Protein AF-A0A166H862-F1 (afdb_monomer_lite)

Foldseek 3Di:
DLQQVLLVCCVVLVCLQCVLVCCVVPVLVVVVVVVVVVVVVVVVVCVPPVPDDPLVVVLVNVLVVVVSVLSNVLSVVVCCVVNVVSCVVPVDPRDNHPDDCVVPVDPDPDDDDPVRCVVVCVVVNVVSVVVSVVVSVVSVCVSPCPDPVNVVVVVVVVCVVCVVVVRRDCPPPPPPDPPPPVVPPPPPPPDDDPPPPPVPPPPPPPDDPDDDDDDDDDDDDDDDDDDDDDDDDDDDDDDDPDDDDDDDDDDDDDDDDDDDDDDDDDDD

Sequence (268 aa):
MAVSVASIIFIISGWYIVIPVLSVILYYPRVARTLYRQSKEIDYFLQGSQSVTRTNYIRILLLASISIFLVLAYNVTIFVLTVVPTFETNGQPLPFYQGWDALHGVWSPGSFSWEEARHDGGGKYMDLNRWASFLHSCVIFGLFGLTAGARASYWNAFCIAAGWFGWRPAWRAWGGTSRSALSSIRFSHDGPPQDISISLASAELGGLNSDNGIAPSSPDRADVESKDQPRNAMPEIDEFKSSARHLSDIDSGGTGHVSCAHRRLGYD

Secondary structure (DSSP, 8-state):
-TTTHHHHHHHHHHHHHHHHHHIIIIIHHHHHHHHHHHHHHHHHHHTT-TTS-THHHHHHHHHHHHHHHHHHHHHHHHHHHHHHHHHHHH-SPPPS---HHHHHS--------HHHHHHTSHHHHHHHHHHHHHHHHHHHIIIIITSHHHHHHHHHHHHHHHHHTT----TTSTTSS---GGGG----TTS------------------------------------------------------------------------PPPP-

Structure (mmCIF, N/CA/C/O backbone):
data_AF-A0A166H862-F1
#
_entry.id   AF-A0A166H862-F1
#
loop_
_atom_site.group_PDB
_atom_site.id
_atom_site.type_symbol
_atom_site.label_atom_id
_atom_site.label_alt_id
_atom_site.label_comp_id
_atom_site.label_asym_id
_atom_site.label_entity_id
_atom_site.label_seq_id
_atom_site.pdbx_PDB_ins_code
_atom_site.Cartn_x
_atom_site.Cartn_y
_atom_site.Cartn_z
_atom_site.occupancy
_atom_site.B_iso_or_equiv
_atom_site.auth_seq_id
_atom_site.auth_comp_id
_atom_site.auth_asym_id
_atom_site.auth_atom_id
_atom_site.pdbx_PDB_model_num
ATOM 1 N N . MET A 1 1 ? 12.794 5.012 -30.434 1.00 52.44 1 MET A N 1
ATOM 2 C CA . MET A 1 1 ? 11.775 5.647 -29.566 1.00 52.44 1 MET A CA 1
ATOM 3 C C . MET A 1 1 ? 11.653 5.006 -28.175 1.00 52.44 1 MET A C 1
ATOM 5 O O . MET A 1 1 ? 11.329 5.725 -27.245 1.00 52.44 1 MET A O 1
ATOM 9 N N . ALA A 1 2 ? 11.971 3.717 -27.969 1.00 51.47 2 ALA A N 1
ATOM 10 C CA . ALA A 1 2 ? 11.835 3.048 -26.656 1.00 51.47 2 ALA A CA 1
ATOM 11 C C . ALA A 1 2 ? 12.755 3.579 -25.528 1.00 51.47 2 ALA A C 1
ATOM 13 O O . ALA A 1 2 ? 12.520 3.349 -24.346 1.00 51.47 2 ALA A O 1
ATOM 14 N N . VAL A 1 3 ? 13.809 4.310 -25.882 1.00 52.50 3 VAL A N 1
ATOM 15 C CA . VAL A 1 3 ? 14.965 4.542 -25.009 1.00 52.50 3 VAL A CA 1
ATOM 16 C C . VAL A 1 3 ? 14.835 5.772 -24.100 1.00 52.50 3 VAL A C 1
ATOM 18 O O . VAL A 1 3 ? 15.491 5.826 -23.068 1.00 52.50 3 VAL A O 1
ATOM 21 N N . SER A 1 4 ? 13.918 6.703 -24.394 1.00 64.44 4 SER A N 1
ATOM 22 C CA . SER A 1 4 ? 13.589 7.807 -23.474 1.00 64.44 4 SER A CA 1
ATOM 23 C C . SER A 1 4 ? 12.513 7.451 -22.440 1.00 64.44 4 SER A C 1
ATOM 25 O O . SER A 1 4 ? 12.417 8.090 -21.394 1.00 64.44 4 SER A O 1
ATOM 27 N N . VAL A 1 5 ? 11.706 6.427 -22.723 1.00 64.69 5 VAL A N 1
ATOM 28 C CA . VAL A 1 5 ? 10.565 6.035 -21.887 1.00 64.69 5 VAL A CA 1
ATOM 29 C C . VAL A 1 5 ? 11.048 5.361 -20.603 1.00 64.69 5 VAL A C 1
ATOM 31 O O . VAL A 1 5 ? 10.560 5.665 -19.521 1.00 64.69 5 VAL A O 1
ATOM 34 N N . ALA A 1 6 ? 12.071 4.512 -20.691 1.00 67.19 6 ALA A N 1
ATOM 35 C CA . ALA A 1 6 ? 12.589 3.775 -19.544 1.00 67.19 6 ALA A CA 1
ATOM 36 C C . ALA A 1 6 ? 13.238 4.665 -18.469 1.00 67.19 6 ALA A C 1
ATOM 38 O O . ALA A 1 6 ? 13.066 4.400 -17.284 1.00 67.19 6 ALA A O 1
ATOM 39 N N . SER A 1 7 ? 13.939 5.737 -18.858 1.00 73.25 7 SER A N 1
ATOM 40 C CA . SER A 1 7 ? 14.512 6.710 -17.910 1.00 73.25 7 SER A CA 1
ATOM 41 C C . SER A 1 7 ? 13.410 7.434 -17.128 1.00 73.25 7 SER A C 1
ATOM 43 O O . SER A 1 7 ? 13.453 7.524 -15.901 1.00 73.25 7 SER A O 1
ATOM 45 N N . ILE A 1 8 ? 12.347 7.849 -17.824 1.00 75.50 8 ILE A N 1
ATOM 46 C CA . ILE A 1 8 ? 11.164 8.457 -17.205 1.00 75.50 8 ILE A CA 1
ATOM 47 C C . ILE A 1 8 ? 10.455 7.455 -16.289 1.00 75.50 8 ILE A C 1
ATOM 49 O O . ILE A 1 8 ? 10.133 7.797 -15.152 1.00 75.50 8 ILE A O 1
ATOM 53 N N . ILE A 1 9 ? 10.267 6.209 -16.736 1.00 75.69 9 ILE A N 1
ATOM 54 C CA . ILE A 1 9 ? 9.706 5.131 -15.911 1.00 75.69 9 ILE A CA 1
ATOM 55 C C . ILE A 1 9 ? 10.565 4.919 -14.667 1.00 75.69 9 ILE A C 1
ATOM 57 O O . ILE A 1 9 ? 10.007 4.766 -13.587 1.00 75.69 9 ILE A O 1
ATOM 61 N N . PHE A 1 10 ? 11.891 4.939 -14.777 1.00 79.88 10 PHE A N 1
ATOM 62 C CA . PHE A 1 10 ? 12.785 4.738 -13.642 1.00 79.88 10 PHE A CA 1
ATOM 63 C C . PHE A 1 10 ? 12.686 5.880 -12.628 1.00 79.88 10 PHE A C 1
ATOM 65 O O . PHE A 1 10 ? 12.607 5.620 -11.431 1.00 79.88 10 PHE A O 1
ATOM 72 N N . ILE A 1 11 ? 12.625 7.133 -13.089 1.00 84.38 11 ILE A N 1
ATOM 73 C CA . ILE A 1 11 ? 12.447 8.291 -12.206 1.00 84.38 11 ILE A CA 1
ATOM 74 C C . ILE A 1 11 ? 11.074 8.219 -11.530 1.00 84.38 11 ILE A C 1
ATOM 76 O O . ILE A 1 11 ? 11.000 8.223 -10.303 1.00 84.38 11 ILE A O 1
ATOM 80 N N . ILE A 1 12 ? 9.993 8.091 -12.304 1.00 83.62 12 ILE A N 1
ATOM 81 C CA . ILE A 1 12 ? 8.617 8.076 -11.784 1.00 83.62 12 ILE A CA 1
ATOM 82 C C . ILE A 1 12 ? 8.397 6.875 -10.854 1.00 83.62 12 ILE A C 1
ATOM 84 O O . ILE A 1 12 ? 7.963 7.046 -9.717 1.00 83.62 12 ILE A O 1
ATOM 88 N N . SER A 1 13 ? 8.744 5.667 -11.298 1.00 83.56 13 SER A N 1
ATOM 89 C CA . SER A 1 13 ? 8.582 4.432 -10.514 1.00 83.56 13 SER A CA 1
ATOM 90 C C . SER A 1 13 ? 9.524 4.390 -9.315 1.00 83.56 13 SER A C 1
ATOM 92 O O . SER A 1 13 ? 9.155 3.881 -8.258 1.00 83.56 13 SER A O 1
ATOM 94 N N . GLY A 1 14 ? 10.718 4.972 -9.446 1.00 85.00 14 GLY A N 1
ATOM 95 C CA . GLY A 1 14 ? 11.680 5.110 -8.361 1.00 85.00 14 GLY A CA 1
ATOM 96 C C . GLY A 1 14 ? 11.099 5.901 -7.195 1.00 85.00 14 GLY A C 1
ATOM 97 O O . GLY A 1 14 ? 11.197 5.451 -6.055 1.00 85.00 14 GLY A O 1
ATOM 98 N N . TRP A 1 15 ? 10.401 7.011 -7.456 1.00 88.75 15 TRP A N 1
ATOM 99 C CA . TRP A 1 15 ? 9.731 7.783 -6.401 1.00 88.75 15 TRP A CA 1
ATOM 100 C C . TRP A 1 15 ? 8.696 6.958 -5.625 1.00 88.75 15 TRP A C 1
ATOM 102 O O . TRP A 1 15 ? 8.643 7.051 -4.395 1.00 88.75 15 TRP A O 1
ATOM 112 N N . TYR A 1 16 ? 7.938 6.091 -6.303 1.00 86.81 16 TYR A N 1
ATOM 113 C CA . TYR A 1 16 ? 6.961 5.200 -5.663 1.00 86.81 16 TYR A CA 1
ATOM 114 C C . TYR A 1 16 ? 7.584 4.102 -4.790 1.00 86.81 16 TYR A C 1
ATOM 116 O O . TYR A 1 16 ? 6.874 3.508 -3.980 1.00 86.81 16 TYR A O 1
ATOM 124 N N . ILE A 1 17 ? 8.887 3.835 -4.911 1.00 88.62 17 ILE A N 1
ATOM 125 C CA . ILE A 1 17 ? 9.621 2.900 -4.043 1.00 88.62 17 ILE A CA 1
ATOM 126 C C . ILE A 1 17 ? 10.376 3.668 -2.959 1.00 88.62 17 ILE A C 1
ATOM 128 O O . ILE A 1 17 ? 10.278 3.335 -1.778 1.00 88.62 17 ILE A O 1
ATOM 132 N N . VAL A 1 18 ? 11.096 4.724 -3.345 1.00 89.69 18 VAL A N 1
ATOM 133 C CA . VAL A 1 18 ? 11.933 5.520 -2.443 1.00 89.69 18 VAL A CA 1
ATOM 134 C C . VAL A 1 18 ? 11.092 6.143 -1.336 1.00 89.69 18 VAL A C 1
ATOM 136 O O . VAL A 1 18 ? 11.485 6.050 -0.177 1.00 89.69 18 VAL A O 1
ATOM 139 N N . ILE A 1 19 ? 9.923 6.718 -1.643 1.00 88.81 19 ILE A N 1
ATOM 140 C CA . ILE A 1 19 ? 9.078 7.359 -0.625 1.00 88.81 19 ILE A CA 1
ATOM 141 C C . ILE A 1 19 ? 8.583 6.338 0.424 1.00 88.81 19 ILE A C 1
ATOM 143 O O . ILE A 1 19 ? 8.798 6.579 1.617 1.00 88.81 19 ILE A O 1
ATOM 147 N N . PRO A 1 20 ? 7.983 5.183 0.055 1.00 85.19 20 PRO A N 1
ATOM 148 C CA . PRO A 1 20 ? 7.611 4.160 1.032 1.00 85.19 20 PRO A CA 1
ATOM 149 C C . PRO A 1 20 ? 8.796 3.577 1.797 1.00 85.19 20 PRO A C 1
ATOM 151 O O . PRO A 1 20 ? 8.695 3.418 3.010 1.00 85.19 20 PRO A O 1
ATOM 154 N N . VAL A 1 21 ? 9.928 3.302 1.140 1.00 88.88 21 VAL A N 1
ATOM 155 C CA . VAL A 1 21 ? 11.134 2.793 1.817 1.00 88.88 21 VAL A CA 1
ATOM 156 C C . VAL A 1 21 ? 11.645 3.806 2.838 1.00 88.88 21 VAL A C 1
ATOM 158 O O . VAL A 1 21 ? 11.915 3.446 3.982 1.00 88.88 21 VAL A O 1
ATOM 161 N N . LEU A 1 22 ? 11.714 5.084 2.467 1.00 91.56 22 LEU A N 1
ATOM 162 C CA . LEU A 1 22 ? 12.126 6.155 3.367 1.00 91.56 22 LEU A CA 1
ATOM 163 C C . LEU A 1 22 ? 11.159 6.285 4.553 1.00 91.56 22 LEU A C 1
ATOM 165 O O . LEU A 1 22 ? 11.600 6.454 5.689 1.00 91.56 22 LEU A O 1
ATOM 169 N N . SER A 1 23 ? 9.853 6.140 4.313 1.00 89.31 23 SER A N 1
ATOM 170 C CA . SER A 1 23 ? 8.838 6.094 5.370 1.00 89.31 23 SER A CA 1
ATOM 171 C C . SER A 1 23 ? 9.055 4.901 6.314 1.00 89.31 23 SER A C 1
ATOM 173 O O . SER A 1 23 ? 9.091 5.069 7.535 1.00 89.31 23 SER A O 1
ATOM 175 N N . VAL A 1 24 ? 9.303 3.702 5.782 1.00 87.38 24 VAL A N 1
ATOM 176 C CA . VAL A 1 24 ? 9.589 2.506 6.593 1.00 87.38 24 VAL A CA 1
ATOM 177 C C . VAL A 1 24 ? 10.870 2.672 7.410 1.00 87.38 24 VAL A C 1
ATOM 179 O O . VAL A 1 24 ? 10.891 2.304 8.580 1.00 87.38 24 VAL A O 1
ATOM 182 N N . ILE A 1 25 ? 11.931 3.237 6.835 1.00 92.19 25 ILE A N 1
ATOM 183 C CA . ILE A 1 25 ? 13.231 3.348 7.507 1.00 92.19 25 ILE A CA 1
ATOM 184 C C . ILE A 1 25 ? 13.245 4.494 8.527 1.00 92.19 25 ILE A C 1
ATOM 186 O O . ILE A 1 25 ? 13.755 4.321 9.631 1.00 92.19 25 ILE A O 1
ATOM 190 N N . LEU A 1 26 ? 12.703 5.668 8.190 1.00 92.94 26 LEU A N 1
ATOM 191 C CA . LEU A 1 26 ? 12.808 6.862 9.041 1.00 92.94 26 LEU A CA 1
ATOM 192 C C . LEU A 1 26 ? 11.593 7.066 9.944 1.00 92.94 26 LEU A C 1
ATOM 194 O O . LEU A 1 26 ? 11.738 7.445 11.111 1.00 92.94 26 LEU A O 1
ATOM 198 N N . TYR A 1 27 ? 10.392 6.870 9.404 1.00 87.38 27 TYR A N 1
ATOM 199 C CA . TYR A 1 27 ? 9.154 7.228 10.089 1.00 87.38 27 TYR A CA 1
ATOM 200 C C . TYR A 1 27 ? 8.658 6.091 10.982 1.00 87.38 27 TYR A C 1
ATOM 202 O O . TYR A 1 27 ? 8.323 6.325 12.146 1.00 87.38 27 TYR A O 1
ATOM 210 N N . TYR A 1 28 ? 8.696 4.850 10.495 1.00 85.94 28 TYR A N 1
ATOM 211 C CA . TYR A 1 28 ? 8.181 3.703 11.244 1.00 85.94 28 TYR A CA 1
ATOM 212 C C . TYR A 1 28 ? 8.873 3.477 12.600 1.00 85.94 28 TYR A C 1
ATOM 214 O O . TYR A 1 28 ? 8.162 3.326 13.595 1.00 85.94 28 TYR A O 1
ATOM 222 N N . PRO A 1 29 ? 10.217 3.534 12.730 1.00 87.62 29 PRO A N 1
ATOM 223 C CA . PRO A 1 29 ? 10.869 3.334 14.023 1.00 87.62 29 PRO A CA 1
ATOM 224 C C . PRO A 1 29 ? 10.541 4.455 15.006 1.00 87.62 29 PRO A C 1
ATOM 226 O O . PRO A 1 29 ? 10.421 4.209 16.205 1.00 87.62 29 PRO A O 1
ATOM 229 N N . ARG A 1 30 ? 10.360 5.688 14.510 1.00 89.31 30 ARG A N 1
ATOM 230 C CA . ARG A 1 30 ? 9.947 6.830 15.337 1.00 89.31 30 ARG A CA 1
ATOM 231 C C . ARG A 1 30 ? 8.540 6.626 15.879 1.00 89.31 30 ARG A C 1
ATOM 233 O O . ARG A 1 30 ? 8.349 6.734 17.086 1.00 89.31 30 ARG A O 1
ATOM 240 N N . VAL A 1 31 ? 7.586 6.271 15.020 1.00 84.94 31 VAL A N 1
ATOM 241 C CA . VAL A 1 31 ? 6.201 6.001 15.430 1.00 84.94 31 VAL A CA 1
ATOM 242 C C . VAL A 1 31 ? 6.130 4.807 16.377 1.00 84.94 31 VAL A C 1
ATOM 244 O O . VAL A 1 31 ? 5.522 4.913 17.440 1.00 84.94 31 VAL A O 1
ATOM 247 N N . ALA A 1 32 ? 6.812 3.706 16.055 1.00 83.94 32 ALA A N 1
ATOM 248 C CA . ALA A 1 32 ? 6.876 2.527 16.911 1.00 83.94 32 ALA A CA 1
ATOM 249 C C . ALA A 1 32 ? 7.485 2.854 18.282 1.00 83.94 32 ALA A C 1
ATOM 251 O O . ALA A 1 32 ? 6.968 2.409 19.303 1.00 83.94 32 ALA A O 1
ATOM 252 N N . ARG A 1 33 ? 8.537 3.681 18.334 1.00 88.69 33 ARG A N 1
ATOM 253 C CA . ARG A 1 33 ? 9.153 4.121 19.593 1.00 88.69 33 ARG A CA 1
ATOM 254 C C . ARG A 1 33 ? 8.223 5.011 20.414 1.00 88.69 33 ARG A C 1
ATOM 256 O O . ARG A 1 33 ? 8.134 4.816 21.627 1.00 88.69 33 ARG A O 1
ATOM 263 N N . THR A 1 34 ? 7.549 5.973 19.786 1.00 85.50 34 THR A N 1
ATOM 264 C CA . THR A 1 34 ? 6.579 6.845 20.467 1.00 85.50 34 THR A CA 1
ATOM 265 C C . THR A 1 34 ? 5.425 6.026 21.022 1.00 85.50 34 THR A C 1
ATOM 267 O O . THR A 1 34 ? 5.103 6.153 22.199 1.00 85.50 34 THR A O 1
ATOM 270 N N . LEU A 1 35 ? 4.873 5.111 20.224 1.00 81.44 35 LEU A N 1
ATOM 271 C CA . LEU A 1 35 ? 3.795 4.231 20.662 1.00 81.44 35 LEU A CA 1
ATOM 272 C C . LEU A 1 35 ? 4.253 3.235 21.720 1.00 81.44 35 LEU A C 1
ATOM 274 O O . LEU A 1 35 ? 3.491 2.945 22.630 1.00 81.44 35 LEU A O 1
ATOM 278 N N . TYR A 1 36 ? 5.492 2.750 21.664 1.00 83.25 36 TYR A N 1
ATOM 279 C CA . TYR A 1 36 ? 6.041 1.901 22.717 1.00 83.25 36 TYR A CA 1
ATOM 280 C C . TYR A 1 36 ? 6.149 2.657 24.046 1.00 83.25 36 TYR A C 1
ATOM 282 O O . TYR A 1 36 ? 5.728 2.139 25.081 1.00 83.25 36 TYR A O 1
ATOM 290 N N . ARG A 1 37 ? 6.636 3.906 24.028 1.00 87.38 37 ARG A N 1
ATOM 291 C CA . ARG A 1 37 ? 6.672 4.765 25.224 1.00 87.38 37 ARG A CA 1
ATOM 292 C C . ARG A 1 37 ? 5.270 5.053 25.757 1.00 87.38 37 ARG A C 1
ATOM 294 O O . ARG A 1 37 ? 5.007 4.774 26.922 1.00 87.38 37 ARG A O 1
ATOM 301 N N . GLN A 1 38 ? 4.364 5.486 24.884 1.00 84.00 38 GLN A N 1
ATOM 302 C CA . GLN A 1 38 ? 2.970 5.736 25.246 1.00 84.00 38 GLN A CA 1
ATOM 303 C C . GLN A 1 38 ? 2.274 4.467 25.737 1.00 84.00 38 GLN A C 1
ATOM 305 O O . GLN A 1 38 ? 1.473 4.539 26.654 1.00 84.00 38 GLN A O 1
ATOM 310 N N . SER A 1 39 ? 2.599 3.287 25.202 1.00 77.69 39 SER A N 1
ATOM 311 C CA . SER A 1 39 ? 1.987 2.034 25.652 1.00 77.69 39 SER A CA 1
ATOM 312 C C . SER A 1 39 ? 2.317 1.709 27.106 1.00 77.69 39 SER A C 1
ATOM 314 O O . SER A 1 39 ? 1.464 1.165 27.795 1.00 77.69 39 SER A O 1
ATOM 316 N N . LYS A 1 40 ? 3.506 2.090 27.597 1.00 80.94 40 LYS A N 1
ATOM 317 C CA . LYS A 1 40 ? 3.855 1.937 29.015 1.00 80.94 40 LYS A CA 1
ATOM 318 C C . LYS A 1 40 ? 3.060 2.887 29.905 1.00 80.94 40 LYS A C 1
ATOM 320 O O . LYS A 1 40 ? 2.593 2.474 30.958 1.00 80.94 40 LYS A O 1
ATOM 325 N N . GLU A 1 41 ? 2.897 4.136 29.484 1.00 82.06 41 GLU A N 1
ATOM 326 C CA . GLU A 1 41 ? 2.108 5.138 30.216 1.00 82.06 41 GLU A CA 1
ATOM 327 C C . GLU A 1 41 ? 0.614 4.778 30.216 1.00 82.06 41 GLU A C 1
ATOM 329 O O . GLU A 1 41 ? -0.067 4.870 31.236 1.00 82.06 41 GLU A O 1
ATOM 334 N N . ILE A 1 42 ? 0.119 4.279 29.082 1.00 72.31 42 ILE A N 1
ATOM 335 C CA . ILE A 1 42 ? -1.250 3.794 28.916 1.00 72.31 42 ILE A CA 1
ATOM 336 C C . ILE A 1 42 ? -1.482 2.525 29.742 1.00 72.31 42 ILE A C 1
ATOM 338 O O . ILE A 1 42 ? -2.549 2.404 30.327 1.00 72.31 42 ILE A O 1
ATOM 342 N N . ASP A 1 43 ? -0.523 1.599 29.843 1.00 78.00 43 ASP A N 1
ATOM 343 C CA . ASP A 1 43 ? -0.671 0.409 30.698 1.00 78.00 43 ASP A CA 1
ATOM 344 C C . ASP A 1 43 ? -0.827 0.803 32.186 1.00 78.00 43 ASP A C 1
ATOM 346 O O . ASP A 1 43 ? -1.624 0.185 32.895 1.00 78.00 43 ASP A O 1
ATOM 350 N N . TYR A 1 44 ? -0.170 1.881 32.639 1.00 79.81 44 TYR A N 1
ATOM 351 C CA . TYR A 1 44 ? -0.402 2.467 33.970 1.00 79.81 44 TYR A CA 1
ATOM 352 C C . TYR A 1 44 ? -1.804 3.083 34.112 1.00 79.81 44 TYR A C 1
ATOM 354 O O . TYR A 1 44 ? -2.461 2.900 35.134 1.00 79.81 44 TYR A O 1
ATOM 362 N N . PHE A 1 45 ? -2.293 3.788 33.089 1.00 73.19 45 PHE A N 1
ATOM 363 C CA . PHE A 1 45 ? -3.617 4.423 33.114 1.00 73.19 45 PHE A CA 1
ATOM 364 C C . PHE A 1 45 ? -4.778 3.414 32.989 1.00 73.19 45 PHE A C 1
ATOM 366 O O . PHE A 1 45 ? -5.813 3.535 33.652 1.00 73.19 45 PHE A O 1
ATOM 373 N N . LEU A 1 46 ? -4.609 2.380 32.163 1.00 66.44 46 LEU A N 1
ATOM 374 C CA . LEU A 1 46 ? -5.610 1.339 31.915 1.00 66.44 46 LEU A CA 1
ATOM 375 C C . LEU A 1 46 ? -5.766 0.365 33.085 1.00 66.44 46 LEU A C 1
ATOM 377 O O . LEU A 1 46 ? -6.813 -0.276 33.178 1.00 66.44 46 LEU A O 1
ATOM 381 N N . GLN A 1 47 ? -4.802 0.290 34.011 1.00 73.75 47 GLN A N 1
ATOM 382 C CA . GLN A 1 47 ? -5.018 -0.396 35.292 1.00 73.75 47 GLN A CA 1
ATOM 383 C C . GLN A 1 47 ? -6.208 0.192 36.071 1.00 73.75 47 GLN A C 1
ATOM 385 O O . GLN A 1 47 ? -6.836 -0.535 36.838 1.00 73.75 47 GLN A O 1
ATOM 390 N N . GLY A 1 48 ? -6.566 1.462 35.839 1.00 69.81 48 GLY A N 1
ATOM 391 C CA . GLY A 1 48 ? -7.711 2.118 36.477 1.00 69.81 48 GLY A CA 1
ATOM 392 C C . GLY A 1 48 ? -9.009 2.143 35.660 1.00 69.81 48 GLY A C 1
ATOM 393 O O . GLY A 1 48 ? -10.070 2.384 36.229 1.00 69.81 48 GLY A O 1
ATOM 394 N N . SER A 1 49 ? -8.977 1.911 34.341 1.00 62.59 49 SER A N 1
ATOM 395 C CA . SER A 1 49 ? -10.152 2.112 33.475 1.00 62.59 49 SER A CA 1
ATOM 396 C C . SER A 1 49 ? -10.229 1.096 32.326 1.00 62.59 49 SER A C 1
ATOM 398 O O . SER A 1 49 ? -9.517 1.164 31.331 1.00 62.59 49 SER A O 1
ATOM 400 N N . GLN A 1 50 ? -11.150 0.135 32.436 1.00 62.34 50 GLN A N 1
ATOM 401 C CA . GLN A 1 50 ? -11.315 -0.956 31.463 1.00 62.34 50 GLN A CA 1
ATOM 402 C C . GLN A 1 50 ? -11.998 -0.554 30.135 1.00 62.34 50 GLN A C 1
ATOM 404 O O . GLN A 1 50 ? -12.232 -1.425 29.297 1.00 62.34 50 GLN A O 1
ATOM 409 N N . SER A 1 51 ? -12.364 0.717 29.909 1.00 57.09 51 SER A N 1
ATOM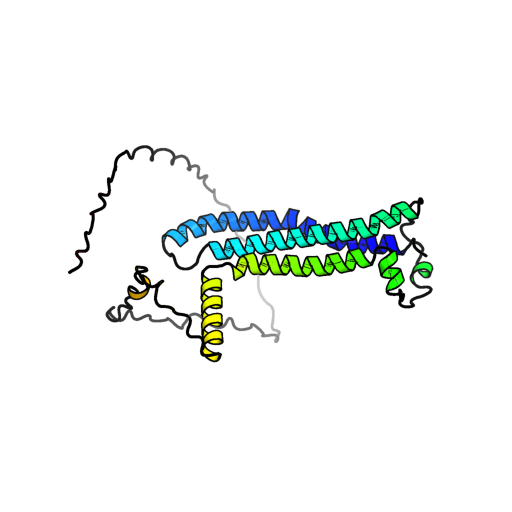 410 C CA . SER A 1 51 ? -13.335 1.049 28.846 1.00 57.09 51 SER A CA 1
ATOM 411 C C . SER A 1 51 ? -12.746 1.443 27.484 1.00 57.09 51 SER A C 1
ATOM 413 O O . SER A 1 51 ? -13.441 1.290 26.480 1.00 57.09 51 SER A O 1
ATOM 415 N N . VAL A 1 52 ? -11.476 1.864 27.385 1.00 58.88 52 VAL A N 1
ATOM 416 C CA . VAL A 1 52 ? -10.871 2.241 26.090 1.00 58.88 52 VAL A CA 1
ATOM 417 C C . VAL A 1 52 ? -9.708 1.313 25.752 1.00 58.88 52 VAL A C 1
ATOM 419 O O . VAL A 1 52 ? -8.566 1.478 26.165 1.00 58.88 52 VAL A O 1
ATOM 422 N N . THR A 1 53 ? -10.034 0.269 24.997 1.00 67.31 53 THR A N 1
ATOM 423 C CA . THR A 1 53 ? -9.167 -0.883 24.753 1.00 67.31 53 THR A CA 1
ATOM 424 C C . THR A 1 53 ? -7.949 -0.539 23.892 1.00 67.31 53 THR A C 1
ATOM 426 O O . THR A 1 53 ? -8.086 -0.292 22.689 1.00 67.31 53 THR A O 1
ATOM 429 N N . ARG A 1 54 ? -6.753 -0.653 24.486 1.00 73.75 54 ARG A N 1
ATOM 430 C CA . ARG A 1 54 ? -5.411 -0.790 23.867 1.00 73.75 54 ARG A CA 1
ATOM 431 C C . ARG A 1 54 ? -5.406 -1.479 22.491 1.00 73.75 54 ARG A C 1
ATOM 433 O O . ARG A 1 54 ? -4.660 -1.111 21.587 1.00 73.75 54 ARG A O 1
ATOM 440 N N . THR A 1 55 ? -6.295 -2.449 22.314 1.00 76.38 55 THR A N 1
ATOM 441 C CA . THR A 1 55 ? -6.558 -3.191 21.082 1.00 76.38 55 THR A CA 1
ATOM 442 C C . THR A 1 55 ? -6.832 -2.308 19.859 1.00 76.38 55 THR A C 1
ATOM 444 O O . THR A 1 55 ? -6.381 -2.647 18.769 1.00 76.38 55 THR A O 1
ATOM 447 N N . ASN A 1 56 ? -7.535 -1.179 19.996 1.00 78.69 56 ASN A N 1
ATOM 448 C CA . ASN A 1 56 ? -7.839 -0.308 18.852 1.00 78.69 56 ASN A CA 1
ATOM 449 C C . ASN A 1 56 ? -6.587 0.403 18.319 1.00 78.69 56 ASN A C 1
ATOM 451 O O . ASN A 1 56 ? -6.398 0.465 17.107 1.00 78.69 56 ASN A O 1
ATOM 455 N N . TYR A 1 57 ? -5.689 0.847 19.200 1.00 78.56 57 TYR A N 1
ATOM 456 C CA . TYR A 1 57 ? -4.419 1.461 18.797 1.00 78.56 57 TYR A CA 1
ATOM 457 C C . TYR A 1 57 ? -3.503 0.465 18.085 1.00 78.56 57 TYR A C 1
ATOM 459 O O . TYR A 1 57 ? -2.963 0.769 17.022 1.00 78.56 57 TYR A O 1
ATOM 467 N N . ILE A 1 58 ? -3.382 -0.752 18.628 1.00 81.00 58 ILE A N 1
ATOM 468 C CA . ILE A 1 58 ? -2.588 -1.818 18.003 1.00 81.00 58 ILE A CA 1
ATOM 469 C C . ILE A 1 58 ? -3.142 -2.156 16.614 1.00 81.00 58 ILE A C 1
ATOM 471 O O . ILE A 1 58 ? -2.364 -2.336 15.682 1.00 81.00 58 ILE A O 1
ATOM 475 N N . ARG A 1 59 ? -4.471 -2.185 16.442 1.00 84.12 59 ARG A N 1
ATOM 476 C CA . ARG A 1 59 ? -5.097 -2.410 15.129 1.00 84.12 59 ARG A CA 1
ATOM 477 C C . ARG A 1 59 ? -4.744 -1.321 14.123 1.00 84.12 59 ARG A C 1
ATOM 479 O O . ARG A 1 59 ? -4.405 -1.651 12.997 1.00 84.12 59 ARG A O 1
ATOM 486 N N . ILE A 1 60 ? -4.785 -0.047 14.509 1.00 85.25 60 ILE A N 1
ATOM 487 C CA . ILE A 1 60 ? -4.438 1.056 13.598 1.00 85.25 60 ILE A CA 1
ATOM 488 C C . ILE A 1 60 ? -2.961 0.977 13.191 1.00 85.25 60 ILE A C 1
ATOM 490 O O . ILE A 1 60 ? -2.646 1.118 12.010 1.00 85.25 60 ILE A O 1
ATOM 494 N N . LEU A 1 61 ? -2.058 0.688 14.134 1.00 85.44 61 LEU A N 1
ATOM 495 C CA . LEU A 1 61 ? -0.639 0.513 13.817 1.00 85.44 61 LEU A CA 1
ATOM 496 C C . LEU A 1 61 ? -0.405 -0.687 12.893 1.00 85.44 61 LEU A C 1
ATOM 498 O O . LEU A 1 61 ? 0.355 -0.582 11.933 1.00 85.44 61 LEU A O 1
ATOM 502 N N . LEU A 1 62 ? -1.074 -1.808 13.162 1.00 85.94 62 LEU A N 1
ATOM 503 C CA . LEU A 1 62 ? -0.963 -3.017 12.351 1.00 85.94 62 LEU A CA 1
ATOM 504 C C . LEU A 1 62 ? -1.565 -2.810 10.951 1.00 85.94 62 LEU A C 1
ATOM 506 O O . LEU A 1 62 ? -1.021 -3.309 9.972 1.00 85.94 62 LEU A O 1
ATOM 510 N N . LEU A 1 63 ? -2.629 -2.011 10.823 1.00 88.81 63 LEU A N 1
ATOM 511 C CA . LEU A 1 63 ? -3.151 -1.599 9.521 1.00 88.81 63 LEU A CA 1
ATOM 512 C C . LEU A 1 63 ? -2.119 -0.771 8.756 1.00 88.81 63 LEU A C 1
ATOM 514 O O . LEU A 1 63 ? -1.855 -1.051 7.590 1.00 88.81 63 LEU A O 1
ATOM 518 N N . ALA A 1 64 ? -1.554 0.252 9.401 1.00 87.12 64 ALA A N 1
ATOM 519 C CA . ALA A 1 64 ? -0.587 1.140 8.771 1.00 87.12 64 ALA A CA 1
ATOM 520 C C . ALA A 1 64 ? 0.658 0.365 8.315 1.00 87.12 64 ALA A C 1
ATOM 522 O O . ALA A 1 64 ? 1.122 0.563 7.194 1.00 87.12 64 ALA A O 1
ATOM 523 N N . SER A 1 65 ? 1.160 -0.561 9.138 1.00 86.94 65 SER A N 1
ATOM 524 C CA . SER A 1 65 ? 2.328 -1.377 8.799 1.00 86.94 65 SER A CA 1
ATOM 525 C C . SER A 1 65 ? 2.060 -2.329 7.633 1.00 86.94 65 SER A C 1
ATOM 527 O O . SER A 1 65 ? 2.844 -2.352 6.683 1.00 86.94 65 SER A O 1
ATOM 529 N N . ILE A 1 66 ? 0.937 -3.058 7.651 1.00 88.19 66 ILE A N 1
ATOM 530 C CA . ILE A 1 66 ? 0.566 -3.965 6.556 1.00 88.19 66 ILE A CA 1
ATOM 531 C C . ILE A 1 66 ? 0.287 -3.180 5.276 1.00 88.19 66 ILE A C 1
ATOM 533 O O . ILE A 1 66 ? 0.734 -3.591 4.211 1.00 88.19 66 ILE A O 1
ATOM 537 N N . SER A 1 67 ? -0.408 -2.046 5.362 1.00 89.19 67 SER A N 1
ATOM 538 C CA . SER A 1 67 ? -0.701 -1.195 4.205 1.00 89.19 67 SER A CA 1
ATOM 539 C C . SER A 1 67 ? 0.585 -0.710 3.535 1.00 89.19 67 SER A C 1
ATOM 541 O O . SER A 1 67 ? 0.764 -0.913 2.335 1.00 89.19 67 SER A O 1
ATOM 543 N N . ILE A 1 68 ? 1.532 -0.169 4.311 1.00 86.75 68 ILE A N 1
ATOM 544 C CA . ILE A 1 68 ? 2.832 0.272 3.788 1.00 86.75 68 ILE A CA 1
ATOM 545 C C . ILE A 1 68 ? 3.604 -0.904 3.175 1.00 86.75 68 ILE A C 1
ATOM 547 O O . ILE A 1 68 ? 4.166 -0.762 2.089 1.00 86.75 68 ILE A O 1
ATOM 551 N N . PHE A 1 69 ? 3.608 -2.068 3.831 1.00 87.56 69 PHE A N 1
ATOM 552 C CA . PHE A 1 69 ? 4.279 -3.263 3.321 1.00 87.56 69 PHE A CA 1
ATOM 553 C C . PHE A 1 69 ? 3.674 -3.756 1.999 1.00 87.56 69 PHE A C 1
ATOM 555 O O . PHE A 1 69 ? 4.411 -4.022 1.052 1.00 87.56 69 PHE A O 1
ATOM 562 N N . LEU A 1 70 ? 2.343 -3.836 1.904 1.00 88.56 70 LEU A N 1
ATOM 563 C CA . LEU A 1 70 ? 1.647 -4.255 0.686 1.00 88.56 70 LEU A CA 1
ATOM 564 C C . LEU A 1 70 ? 1.858 -3.265 -0.458 1.00 88.56 70 LEU A C 1
ATOM 566 O O . LEU A 1 70 ? 2.111 -3.692 -1.581 1.00 88.56 70 LEU A O 1
ATOM 570 N N . VAL A 1 71 ? 1.801 -1.959 -0.179 1.00 87.81 71 VAL A N 1
ATOM 571 C CA . VAL A 1 71 ? 2.076 -0.914 -1.177 1.00 87.81 71 VAL A CA 1
ATOM 572 C C . VAL A 1 71 ? 3.517 -1.012 -1.674 1.00 87.81 71 VAL A C 1
ATOM 574 O O . VAL A 1 71 ? 3.751 -0.965 -2.879 1.00 87.81 71 VAL A O 1
ATOM 577 N N . LEU A 1 72 ? 4.482 -1.208 -0.774 1.00 89.25 72 LEU A N 1
ATOM 578 C CA . LEU A 1 72 ? 5.882 -1.385 -1.148 1.00 89.25 72 LEU A CA 1
ATOM 579 C C . LEU A 1 72 ? 6.081 -2.638 -2.012 1.00 89.25 72 LEU A C 1
ATOM 581 O O . LEU A 1 72 ? 6.671 -2.546 -3.085 1.00 89.25 72 LEU A O 1
ATOM 585 N N . ALA A 1 73 ? 5.566 -3.790 -1.574 1.00 89.25 73 ALA A N 1
ATOM 586 C CA . ALA A 1 73 ? 5.672 -5.045 -2.315 1.00 89.25 73 ALA A CA 1
ATOM 587 C C . ALA A 1 73 ? 5.015 -4.946 -3.702 1.00 89.25 73 ALA A C 1
ATOM 589 O O . ALA A 1 73 ? 5.585 -5.405 -4.695 1.00 89.25 73 ALA A O 1
ATOM 590 N N . TYR A 1 74 ? 3.853 -4.294 -3.784 1.00 88.75 74 TYR A N 1
ATOM 591 C CA . TYR A 1 74 ? 3.166 -4.018 -5.041 1.00 88.75 74 TYR A CA 1
ATOM 592 C C . TYR A 1 74 ? 4.020 -3.148 -5.971 1.00 88.75 74 TYR A C 1
ATOM 594 O O . TYR A 1 74 ? 4.304 -3.564 -7.094 1.00 88.75 74 TYR A O 1
ATOM 602 N N . ASN A 1 75 ? 4.506 -1.996 -5.499 1.00 89.06 75 ASN A N 1
ATOM 603 C CA . ASN A 1 75 ? 5.314 -1.081 -6.312 1.00 89.06 75 ASN A CA 1
ATOM 604 C C . ASN A 1 75 ? 6.626 -1.725 -6.782 1.00 89.06 75 ASN A C 1
ATOM 606 O O . ASN A 1 75 ? 7.014 -1.546 -7.934 1.00 89.06 75 ASN A O 1
ATOM 610 N N . VAL A 1 76 ? 7.279 -2.523 -5.931 1.00 89.25 76 VAL A N 1
ATOM 611 C CA . VAL A 1 76 ? 8.473 -3.292 -6.315 1.00 89.25 76 VAL A CA 1
ATOM 612 C C . VAL A 1 76 ? 8.138 -4.326 -7.390 1.00 89.25 76 VAL A C 1
ATOM 614 O O . VAL A 1 76 ? 8.874 -4.443 -8.364 1.00 89.25 76 VAL A O 1
ATOM 617 N N . THR A 1 77 ? 7.019 -5.043 -7.265 1.00 89.75 77 THR A N 1
ATOM 618 C CA . THR A 1 77 ? 6.600 -6.038 -8.267 1.00 89.75 77 THR A CA 1
ATOM 619 C C . THR A 1 77 ? 6.319 -5.380 -9.616 1.00 89.75 77 THR A C 1
ATOM 621 O O . THR A 1 77 ? 6.820 -5.845 -10.637 1.00 89.75 77 THR A O 1
ATOM 624 N N . ILE A 1 78 ? 5.572 -4.270 -9.627 1.00 86.50 78 ILE A N 1
ATOM 625 C CA . ILE A 1 78 ? 5.294 -3.499 -10.846 1.00 86.50 78 ILE A CA 1
ATOM 626 C C . ILE A 1 78 ? 6.597 -2.991 -11.471 1.00 86.50 78 ILE A C 1
ATOM 628 O O . ILE A 1 78 ? 6.788 -3.128 -12.680 1.00 86.50 78 ILE A O 1
ATOM 632 N N . PHE A 1 79 ? 7.514 -2.465 -10.657 1.00 86.69 79 PHE A N 1
ATOM 633 C CA . PHE A 1 79 ? 8.818 -2.006 -11.122 1.00 86.69 79 PHE A CA 1
ATOM 634 C C . PHE A 1 79 ? 9.615 -3.136 -11.773 1.00 86.69 79 PHE A C 1
ATOM 636 O O . PHE A 1 79 ? 10.044 -2.990 -12.912 1.00 86.69 79 PHE A O 1
ATOM 643 N N . VAL A 1 80 ? 9.764 -4.278 -11.097 1.00 88.31 80 VAL A N 1
ATOM 644 C CA . VAL A 1 80 ? 10.504 -5.435 -11.624 1.00 88.31 80 VAL A CA 1
ATOM 645 C C . VAL A 1 80 ? 9.886 -5.918 -12.933 1.00 88.31 80 VAL A C 1
ATOM 647 O O . VAL A 1 80 ? 10.606 -6.085 -13.914 1.00 88.31 80 VAL A O 1
ATOM 650 N N . LEU A 1 81 ? 8.561 -6.080 -12.975 1.00 86.06 81 LEU A N 1
ATOM 651 C CA . LEU A 1 81 ? 7.866 -6.542 -14.175 1.00 86.06 81 LEU A CA 1
ATOM 652 C C . LEU A 1 81 ? 8.033 -5.580 -15.353 1.00 86.06 81 LEU A C 1
ATOM 654 O O . LEU A 1 81 ? 8.185 -6.047 -16.473 1.00 86.06 81 LEU A O 1
ATOM 658 N N . THR A 1 82 ? 8.052 -4.268 -15.111 1.00 80.06 82 THR A N 1
ATOM 659 C CA . THR A 1 82 ? 8.166 -3.263 -16.183 1.00 80.06 82 THR A CA 1
ATOM 660 C C . THR A 1 82 ? 9.611 -3.096 -16.653 1.00 80.06 82 THR A C 1
ATOM 662 O O . THR A 1 82 ? 9.900 -2.959 -17.842 1.00 80.06 82 THR A O 1
ATOM 665 N N . VAL A 1 83 ? 10.548 -3.089 -15.708 1.00 81.62 83 VAL A N 1
ATOM 666 C CA . VAL A 1 83 ? 11.933 -2.692 -15.958 1.00 81.62 83 VAL A CA 1
ATOM 667 C C . VAL A 1 83 ? 12.776 -3.863 -16.461 1.00 81.62 83 VAL A C 1
ATOM 669 O O . VAL A 1 83 ? 13.552 -3.676 -17.396 1.00 81.62 83 VAL A O 1
ATOM 672 N N . VAL A 1 84 ? 12.612 -5.071 -15.909 1.00 86.25 84 VAL A N 1
ATOM 673 C CA . VAL A 1 84 ? 13.434 -6.236 -16.291 1.00 86.25 84 VAL A CA 1
ATOM 674 C C . VAL A 1 84 ? 13.294 -6.599 -17.779 1.00 86.25 84 VAL A C 1
ATOM 676 O O . VAL A 1 84 ? 14.326 -6.647 -18.451 1.00 86.25 84 VAL A O 1
ATOM 679 N N . PRO A 1 85 ? 12.083 -6.745 -18.357 1.00 82.31 85 PRO A N 1
ATOM 680 C CA . PRO A 1 85 ? 11.941 -7.071 -19.781 1.00 82.31 85 PRO A CA 1
ATOM 681 C C . PRO A 1 85 ? 12.531 -5.996 -20.699 1.00 82.31 85 PRO A C 1
ATOM 683 O O . PRO A 1 85 ? 13.039 -6.297 -21.780 1.00 82.31 85 PRO A O 1
ATOM 686 N N . THR A 1 86 ? 12.514 -4.736 -20.251 1.00 76.00 86 THR A N 1
ATOM 687 C CA . THR A 1 86 ? 13.098 -3.610 -20.989 1.00 76.00 86 THR A CA 1
ATOM 688 C C . THR A 1 86 ? 14.620 -3.743 -21.104 1.00 76.00 86 THR A C 1
ATOM 690 O O . THR A 1 86 ? 15.189 -3.382 -22.137 1.00 76.00 86 THR A O 1
ATOM 693 N N . PHE A 1 87 ? 15.289 -4.281 -20.081 1.00 78.94 87 PHE A N 1
ATOM 694 C CA . PHE A 1 87 ? 16.728 -4.551 -20.126 1.00 78.94 87 PHE A CA 1
ATOM 695 C C . PHE A 1 87 ? 17.064 -5.795 -20.954 1.00 78.94 87 PHE A C 1
ATOM 697 O O . PHE A 1 87 ? 18.014 -5.757 -21.736 1.00 78.94 87 PHE A O 1
ATOM 704 N N . GLU A 1 88 ? 16.278 -6.866 -20.827 1.00 83.94 88 GLU A N 1
ATOM 705 C CA . GLU A 1 88 ? 16.510 -8.120 -21.558 1.00 83.94 88 GLU A CA 1
ATOM 706 C C . GLU A 1 88 ? 16.332 -7.955 -23.072 1.00 83.94 88 GLU A C 1
ATOM 708 O O . GLU A 1 88 ? 17.131 -8.470 -23.851 1.00 83.94 88 GLU A O 1
ATOM 713 N N . THR A 1 89 ? 15.323 -7.193 -23.498 1.00 79.88 89 THR A N 1
ATOM 714 C CA . THR A 1 89 ? 14.975 -7.065 -24.923 1.00 79.88 89 THR A CA 1
ATOM 715 C C . THR A 1 89 ? 15.951 -6.171 -25.693 1.00 79.88 89 THR A C 1
ATOM 717 O O . THR A 1 89 ? 16.190 -6.392 -26.877 1.00 79.88 89 THR A O 1
ATOM 720 N N . ASN A 1 90 ? 16.526 -5.150 -25.047 1.00 70.75 90 ASN A N 1
ATOM 721 C CA . ASN A 1 90 ? 17.278 -4.115 -25.762 1.00 70.75 90 ASN A CA 1
ATOM 722 C C . ASN A 1 90 ? 18.786 -4.383 -25.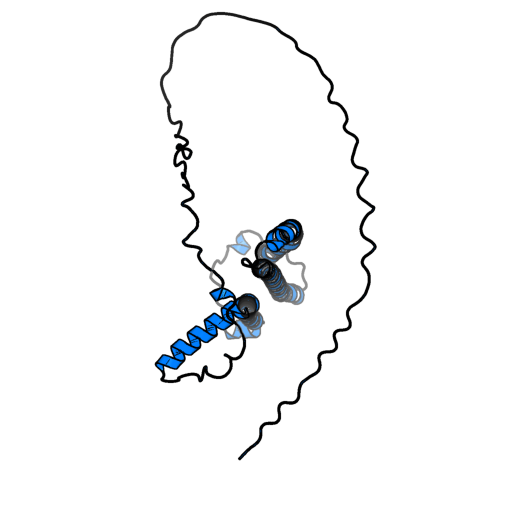864 1.00 70.75 90 ASN A C 1
ATOM 724 O O . ASN A 1 90 ? 19.420 -3.787 -26.732 1.00 70.75 90 ASN A O 1
ATOM 728 N N . GLY A 1 91 ? 19.377 -5.229 -25.006 1.00 76.69 91 GLY A N 1
ATOM 729 C CA . GLY A 1 91 ? 20.797 -5.636 -25.065 1.00 76.69 91 GLY A CA 1
ATOM 730 C C . GLY A 1 91 ? 21.841 -4.500 -25.065 1.00 76.69 91 GLY A C 1
ATOM 731 O O . GLY A 1 91 ? 23.035 -4.751 -25.205 1.00 76.69 91 GLY A O 1
ATOM 732 N N . GLN A 1 92 ? 21.405 -3.249 -24.930 1.00 75.00 92 GLN A N 1
ATOM 733 C CA . GLN A 1 92 ? 22.176 -2.022 -25.073 1.00 75.00 92 GLN A CA 1
ATOM 734 C C . GLN A 1 92 ? 21.959 -1.168 -23.817 1.00 75.00 92 GLN A C 1
ATOM 736 O O . GLN A 1 92 ? 20.842 -1.134 -23.287 1.00 75.00 92 GLN A O 1
ATOM 741 N N . PRO A 1 93 ? 22.992 -0.457 -23.331 1.00 69.88 93 PRO A N 1
ATOM 742 C CA . PRO A 1 93 ? 22.833 0.481 -22.228 1.00 69.88 93 PRO A CA 1
ATOM 743 C C . PRO A 1 93 ? 21.827 1.566 -22.625 1.00 69.88 93 PRO A C 1
ATOM 745 O O . PRO A 1 93 ? 21.992 2.242 -23.641 1.00 69.88 93 PRO A O 1
ATOM 748 N N . LEU A 1 94 ? 20.762 1.720 -21.835 1.00 68.56 94 LEU A N 1
ATOM 749 C CA . LEU A 1 94 ? 19.737 2.717 -22.115 1.00 68.56 94 LEU A CA 1
ATOM 750 C C . LEU A 1 94 ? 20.323 4.131 -21.950 1.00 68.56 94 LEU A C 1
ATOM 752 O O . LEU A 1 94 ? 20.822 4.457 -20.870 1.00 68.56 94 LEU A O 1
ATOM 756 N N . PRO A 1 95 ? 20.268 4.992 -22.984 1.00 73.88 95 PRO A N 1
ATOM 757 C CA . PRO A 1 95 ? 20.701 6.369 -22.866 1.00 73.88 95 PRO A CA 1
ATOM 758 C C . PRO A 1 95 ? 19.769 7.098 -21.897 1.00 73.88 95 PRO A C 1
ATOM 760 O O . PRO A 1 95 ? 18.551 7.099 -22.057 1.00 73.88 95 PRO A O 1
ATOM 763 N N . PHE A 1 96 ? 20.362 7.737 -20.890 1.00 72.88 96 PHE A N 1
ATOM 764 C CA . PHE A 1 96 ? 19.646 8.423 -19.812 1.00 72.88 96 PHE A CA 1
ATOM 765 C C . PHE A 1 96 ? 18.686 9.517 -20.316 1.00 72.88 96 PHE A C 1
ATOM 767 O O . PHE A 1 96 ? 17.643 9.751 -19.706 1.00 72.88 96 PHE A O 1
ATOM 774 N N . TYR A 1 97 ? 19.015 10.167 -21.436 1.00 78.56 97 TYR A N 1
ATOM 775 C CA . TYR A 1 97 ? 18.202 11.212 -22.051 1.00 78.56 97 TYR A CA 1
ATOM 776 C C . TYR A 1 97 ? 18.463 11.277 -23.559 1.00 78.56 97 TYR A C 1
ATOM 778 O O . TYR A 1 97 ? 19.616 11.344 -23.981 1.00 78.56 97 TYR A O 1
ATOM 786 N N . GLN A 1 98 ? 17.405 11.258 -24.375 1.00 76.44 98 GLN A N 1
ATOM 787 C CA . GLN A 1 98 ? 17.520 11.315 -25.842 1.00 76.44 98 GLN A CA 1
ATOM 788 C C . GLN A 1 98 ? 17.423 12.735 -26.420 1.00 76.44 98 GLN A C 1
ATOM 790 O O . GLN A 1 98 ? 17.482 12.896 -27.636 1.00 76.44 98 GLN A O 1
ATOM 795 N N . GLY A 1 99 ? 17.277 13.759 -25.574 1.00 83.88 99 GLY A N 1
ATOM 796 C CA . GLY A 1 99 ? 17.022 15.132 -26.009 1.00 83.88 99 GLY A CA 1
ATOM 797 C C . GLY A 1 99 ? 15.543 15.522 -25.935 1.00 83.88 99 GLY A C 1
ATOM 798 O O . GLY A 1 99 ? 14.657 14.671 -25.853 1.00 83.88 99 GLY A O 1
ATOM 799 N N . TRP A 1 100 ? 15.285 16.832 -25.958 1.00 83.75 100 TRP A N 1
ATOM 800 C CA . TRP A 1 100 ? 13.942 17.408 -25.820 1.00 83.75 100 TRP A CA 1
ATOM 801 C C . TRP A 1 100 ? 13.037 17.032 -26.997 1.00 83.75 100 TRP A C 1
ATOM 803 O O . TRP A 1 100 ? 11.906 16.588 -26.794 1.00 83.75 100 TRP A O 1
ATOM 813 N N . ASP A 1 101 ? 13.571 17.120 -28.216 1.00 86.25 101 ASP A N 1
ATOM 814 C CA . ASP A 1 101 ? 12.830 16.866 -29.454 1.00 86.25 101 ASP A CA 1
ATOM 815 C C . ASP A 1 101 ? 12.400 15.399 -29.586 1.00 86.25 101 ASP A C 1
ATOM 817 O O . ASP A 1 101 ? 11.310 15.109 -30.072 1.00 86.25 101 ASP A O 1
ATOM 821 N N . ALA A 1 102 ? 13.210 14.463 -29.078 1.00 79.56 102 ALA A N 1
ATOM 822 C CA . ALA A 1 102 ? 12.882 13.038 -29.077 1.00 79.56 102 ALA A CA 1
ATOM 823 C C . ALA A 1 102 ? 11.676 12.706 -28.179 1.00 79.56 102 ALA A C 1
ATOM 825 O O . ALA A 1 102 ? 10.942 11.761 -28.463 1.00 79.56 102 ALA A O 1
ATOM 826 N N . LEU A 1 103 ? 11.471 13.474 -27.104 1.00 75.19 103 LEU A N 1
ATOM 827 C CA . LEU A 1 103 ? 10.354 13.302 -26.170 1.00 75.19 103 LEU A CA 1
ATOM 828 C C . LEU A 1 103 ? 9.086 14.047 -26.598 1.00 75.19 103 LEU A C 1
ATOM 830 O O . LEU A 1 103 ? 7.991 13.610 -26.255 1.00 75.19 103 LEU A O 1
ATOM 834 N N . HIS A 1 104 ? 9.230 15.151 -27.335 1.00 80.56 104 HIS A N 1
ATOM 835 C CA . HIS A 1 104 ? 8.124 16.063 -27.647 1.00 80.56 104 HIS A CA 1
ATOM 836 C C . HIS A 1 104 ? 7.728 16.089 -29.128 1.00 80.56 104 HIS A C 1
ATOM 838 O O . HIS A 1 104 ? 6.749 16.742 -29.478 1.00 80.56 104 HIS A O 1
ATOM 844 N N . GLY A 1 105 ? 8.444 15.377 -30.004 1.00 85.50 105 GLY A N 1
ATOM 845 C CA . GLY A 1 105 ? 8.197 15.416 -31.447 1.00 85.50 105 GLY A CA 1
ATOM 846 C C . GLY A 1 105 ? 6.833 14.865 -31.883 1.00 85.50 105 GLY A C 1
ATOM 847 O O . GLY A 1 105 ? 6.299 15.313 -32.893 1.00 85.50 105 GLY A O 1
ATOM 848 N N . VAL A 1 106 ? 6.246 13.920 -31.134 1.00 75.06 106 VAL A N 1
ATOM 849 C CA . VAL A 1 106 ? 4.929 13.327 -31.437 1.00 75.06 106 VAL A CA 1
ATOM 850 C C . VAL A 1 106 ? 4.172 13.053 -30.136 1.00 75.06 106 VAL A C 1
ATOM 852 O O . VAL A 1 106 ? 4.237 11.961 -29.577 1.00 75.06 106 VAL A O 1
ATOM 855 N N . TRP A 1 107 ? 3.429 14.042 -29.641 1.00 80.56 107 TRP A N 1
ATOM 856 C CA . TRP A 1 107 ? 2.556 13.877 -28.472 1.00 80.56 107 TRP A CA 1
ATOM 857 C C . TRP A 1 107 ? 1.159 13.392 -28.885 1.00 80.56 107 TRP A C 1
ATOM 859 O O . TRP A 1 107 ? 0.146 14.045 -28.650 1.00 80.56 107 TRP A O 1
ATOM 869 N N . SER A 1 108 ? 1.107 12.249 -29.569 1.00 83.81 108 SER A N 1
ATOM 870 C CA . SER A 1 108 ? -0.146 11.529 -29.801 1.00 83.81 108 SER A CA 1
ATOM 871 C C . SER A 1 108 ? -0.363 10.555 -28.644 1.00 83.81 108 SER A C 1
ATOM 873 O O . SER A 1 108 ? 0.574 9.823 -28.314 1.00 83.81 108 SER A O 1
ATOM 875 N N . PRO A 1 109 ? -1.559 10.483 -28.032 1.00 79.38 109 PRO A N 1
ATOM 876 C CA . PRO A 1 109 ? -1.857 9.420 -27.083 1.00 79.38 109 PRO A CA 1
ATOM 877 C C . PRO A 1 109 ? -1.656 8.070 -27.781 1.00 79.38 109 PRO A C 1
ATOM 879 O O . PRO A 1 109 ? -2.224 7.815 -28.843 1.00 79.38 109 PRO A O 1
ATOM 882 N N . GLY A 1 110 ? -0.799 7.225 -27.210 1.00 78.75 110 GLY A N 1
ATOM 883 C CA . GLY A 1 110 ? -0.611 5.864 -27.693 1.00 78.75 110 GLY A CA 1
ATOM 884 C C . GLY A 1 110 ? -1.870 5.060 -27.394 1.00 78.75 110 GLY A C 1
ATOM 885 O O . GLY A 1 110 ? -2.209 4.866 -26.229 1.00 78.75 110 GLY A O 1
ATOM 886 N N . SER A 1 111 ? -2.575 4.611 -28.429 1.00 83.19 111 SER A N 1
ATOM 887 C CA . SER A 1 111 ? -3.615 3.595 -28.290 1.00 83.19 111 SER A CA 1
ATOM 888 C C . SER A 1 111 ? -3.004 2.226 -28.548 1.00 83.19 111 SER A C 1
ATOM 890 O O . SER A 1 111 ? -2.471 1.988 -29.628 1.00 83.19 111 SER A O 1
ATOM 892 N N . PHE A 1 112 ? -3.108 1.328 -27.580 1.00 80.75 112 PHE A N 1
ATOM 893 C CA . PHE A 1 112 ? -2.768 -0.083 -27.739 1.00 80.75 112 PHE A CA 1
ATOM 894 C C . PHE A 1 112 ? -4.067 -0.878 -27.840 1.00 80.75 112 PHE A C 1
ATOM 896 O O . PHE A 1 112 ? -5.034 -0.600 -27.121 1.00 80.75 112 PHE A O 1
ATOM 903 N N . SER A 1 113 ? -4.105 -1.858 -28.741 1.00 88.75 113 SER A N 1
ATOM 904 C CA . SER A 1 113 ? -5.244 -2.771 -28.820 1.00 88.75 113 SER A CA 1
ATOM 905 C C . SER A 1 113 ? -5.280 -3.691 -27.591 1.00 88.75 113 SER A C 1
ATOM 907 O O . SER A 1 113 ? -4.253 -3.972 -26.970 1.00 88.75 113 SER A O 1
ATOM 909 N N . TRP A 1 114 ? -6.469 -4.179 -27.220 1.00 83.00 114 TRP A N 1
ATOM 910 C CA . TRP A 1 114 ? -6.612 -5.108 -26.090 1.00 83.00 114 TRP A CA 1
ATOM 911 C C . TRP A 1 114 ? -5.809 -6.401 -26.287 1.00 83.00 114 TRP A C 1
ATOM 913 O O . TRP A 1 114 ? -5.263 -6.953 -25.333 1.00 83.00 114 TRP A O 1
ATOM 923 N N . GLU A 1 115 ? -5.718 -6.875 -27.529 1.00 88.31 115 GLU A N 1
ATOM 924 C CA . GLU A 1 115 ? -4.965 -8.079 -27.880 1.00 88.31 115 GLU A CA 1
ATOM 925 C C . GLU A 1 115 ? -3.462 -7.873 -27.679 1.00 88.31 115 GLU A C 1
ATOM 927 O O . GLU A 1 115 ? -2.800 -8.715 -27.073 1.00 88.31 115 GLU A O 1
ATOM 932 N N . GLU A 1 116 ? -2.942 -6.716 -28.086 1.00 83.44 116 GLU A N 1
ATOM 933 C CA . GLU A 1 116 ? -1.532 -6.352 -27.932 1.00 83.44 116 GLU A CA 1
ATOM 934 C C . GLU A 1 116 ? -1.148 -6.184 -26.458 1.00 83.44 116 GLU A C 1
ATOM 936 O O . GLU A 1 116 ? -0.170 -6.776 -26.003 1.00 83.44 116 GLU A O 1
ATOM 941 N N . ALA A 1 117 ? -1.991 -5.520 -25.659 1.00 78.44 117 ALA A N 1
ATOM 942 C CA . ALA A 1 117 ? -1.797 -5.432 -24.211 1.00 78.44 117 ALA A CA 1
ATOM 943 C C . ALA A 1 117 ? -1.806 -6.814 -23.526 1.00 78.44 117 ALA A C 1
ATOM 945 O O . ALA A 1 117 ? -1.132 -7.025 -22.515 1.00 78.44 117 ALA A O 1
ATOM 946 N N . ARG A 1 118 ? -2.562 -7.781 -24.055 1.00 81.81 118 ARG A N 1
ATOM 947 C CA . ARG A 1 118 ? -2.618 -9.140 -23.503 1.00 81.81 118 ARG A CA 1
ATOM 948 C C . ARG A 1 118 ? -1.401 -9.978 -23.906 1.00 81.81 118 ARG A C 1
ATOM 950 O O . ARG A 1 118 ? -0.944 -10.782 -23.092 1.00 81.81 118 ARG A O 1
ATOM 957 N N . HIS A 1 119 ? -0.875 -9.775 -25.113 1.00 79.94 119 HIS A N 1
ATOM 958 C CA . HIS A 1 119 ? 0.315 -10.462 -25.615 1.00 79.94 119 HIS A CA 1
ATOM 959 C C . HIS A 1 119 ? 1.615 -9.953 -24.983 1.00 79.94 119 HIS A C 1
ATOM 961 O O . HIS A 1 119 ? 2.459 -10.770 -24.620 1.00 79.94 119 HIS A O 1
ATOM 967 N N . ASP A 1 120 ? 1.743 -8.644 -24.758 1.00 72.12 120 ASP A N 1
ATOM 968 C CA . ASP A 1 120 ? 2.984 -8.015 -24.273 1.00 72.12 120 ASP A CA 1
ATOM 969 C C . ASP A 1 120 ? 3.178 -8.123 -22.743 1.00 72.12 120 ASP A C 1
ATOM 971 O O . ASP A 1 120 ? 3.953 -7.410 -22.111 1.00 72.12 120 ASP A O 1
ATOM 975 N N . GLY A 1 121 ? 2.410 -8.999 -22.087 1.00 70.75 121 GLY A N 1
ATOM 976 C CA . GLY A 1 121 ? 2.413 -9.147 -20.630 1.00 70.75 121 GLY A CA 1
ATOM 977 C C . GLY A 1 121 ? 1.659 -8.044 -19.875 1.00 70.75 121 GLY A C 1
ATOM 978 O O . GLY A 1 121 ? 1.491 -8.170 -18.660 1.00 70.75 121 GLY A O 1
ATOM 979 N N . GLY A 1 122 ? 1.123 -7.033 -20.571 1.00 68.44 122 GLY A N 1
ATOM 980 C CA . GLY A 1 122 ? 0.254 -5.969 -20.043 1.00 68.44 122 GLY A CA 1
ATOM 981 C C . GLY A 1 122 ? -0.933 -6.491 -19.215 1.00 68.44 122 GLY A C 1
ATOM 982 O O . GLY A 1 122 ? -1.272 -5.933 -18.169 1.00 68.44 122 GLY A O 1
ATOM 983 N N . GLY A 1 123 ? -1.496 -7.638 -19.608 1.00 74.31 123 GLY A N 1
ATOM 984 C CA . GLY A 1 123 ? -2.560 -8.317 -18.858 1.00 74.31 123 GLY A CA 1
ATOM 985 C C . GLY A 1 123 ? -2.176 -8.677 -17.414 1.00 74.31 123 GLY A C 1
ATOM 986 O O . GLY A 1 123 ? -2.995 -8.530 -16.508 1.00 74.31 123 GLY A O 1
ATOM 987 N N . LYS A 1 124 ? -0.911 -9.049 -17.159 1.00 77.25 124 LYS A N 1
ATOM 988 C CA . LYS A 1 124 ? -0.446 -9.430 -15.810 1.00 77.25 124 LYS A CA 1
ATOM 989 C C . LYS A 1 124 ? -0.495 -8.253 -14.831 1.00 77.25 124 LYS A C 1
ATOM 991 O O . LYS A 1 124 ? -0.792 -8.444 -13.655 1.00 77.25 124 LYS A O 1
ATOM 996 N N . TYR A 1 125 ? -0.242 -7.032 -15.305 1.00 75.00 125 TYR A N 1
ATOM 997 C CA . TYR A 1 125 ? -0.302 -5.822 -14.478 1.00 75.00 125 TYR A CA 1
ATOM 998 C C . TYR A 1 125 ? -1.734 -5.471 -14.086 1.00 75.00 125 TYR A C 1
ATOM 1000 O O . TYR A 1 125 ? -1.993 -5.105 -12.938 1.00 75.00 125 TYR A O 1
ATOM 1008 N N . MET A 1 126 ? -2.669 -5.604 -15.029 1.00 76.50 126 MET A N 1
ATOM 1009 C CA . MET A 1 126 ? -4.086 -5.352 -14.766 1.00 76.50 126 MET A CA 1
ATOM 1010 C C . MET A 1 126 ? -4.638 -6.324 -13.724 1.00 76.50 126 MET A C 1
ATOM 1012 O O . MET A 1 126 ? -5.351 -5.903 -12.809 1.00 76.50 126 MET A O 1
ATOM 1016 N N . ASP A 1 127 ? -4.237 -7.593 -13.805 1.00 84.06 127 ASP A N 1
ATOM 1017 C CA . ASP A 1 127 ? -4.591 -8.591 -12.801 1.00 84.06 127 ASP A CA 1
ATOM 1018 C C . ASP A 1 127 ? -3.998 -8.230 -11.433 1.00 84.06 127 ASP A C 1
ATOM 1020 O O . ASP A 1 127 ? -4.727 -8.202 -10.439 1.00 84.06 127 ASP A O 1
ATOM 1024 N N . LEU A 1 128 ? -2.711 -7.871 -11.364 1.00 84.81 128 LEU A N 1
ATOM 1025 C CA . LEU A 1 128 ? -2.059 -7.488 -10.107 1.00 84.81 128 LEU A CA 1
ATOM 1026 C C . LEU A 1 128 ? -2.715 -6.281 -9.433 1.00 84.81 128 LEU A C 1
ATOM 1028 O O . LEU A 1 128 ? -2.927 -6.312 -8.223 1.00 84.81 128 LEU A O 1
ATOM 1032 N N . ASN A 1 129 ? -3.070 -5.240 -10.187 1.00 83.94 129 ASN A N 1
ATOM 1033 C CA . ASN A 1 129 ? -3.721 -4.055 -9.622 1.00 83.94 129 ASN A CA 1
ATOM 1034 C C . ASN A 1 129 ? -5.112 -4.389 -9.049 1.00 83.94 129 ASN A C 1
ATOM 1036 O O . ASN A 1 129 ? -5.499 -3.933 -7.965 1.00 83.94 129 ASN A O 1
ATOM 1040 N N . ARG A 1 130 ? -5.857 -5.257 -9.747 1.00 88.12 130 ARG A N 1
ATOM 1041 C CA . ARG A 1 130 ? -7.151 -5.759 -9.274 1.00 88.12 130 ARG A CA 1
ATOM 1042 C C . ARG A 1 130 ? -6.996 -6.588 -7.996 1.00 88.12 130 ARG A C 1
ATOM 1044 O O . ARG A 1 130 ? -7.751 -6.388 -7.042 1.00 88.12 130 ARG A O 1
ATOM 1051 N N . TRP A 1 131 ? -5.998 -7.468 -7.949 1.00 90.50 131 TRP A N 1
ATOM 1052 C CA . TRP A 1 131 ? -5.684 -8.267 -6.763 1.00 90.50 131 TRP A CA 1
ATOM 1053 C C . TRP A 1 131 ? -5.190 -7.415 -5.592 1.00 90.50 131 TRP A C 1
ATOM 1055 O O . TRP A 1 131 ? -5.581 -7.678 -4.459 1.00 90.50 131 TRP A O 1
ATOM 1065 N N . ALA A 1 132 ? -4.403 -6.366 -5.834 1.00 86.94 132 ALA A N 1
ATOM 1066 C CA . ALA A 1 132 ? -3.925 -5.467 -4.785 1.00 86.94 132 ALA A CA 1
ATOM 1067 C C . ALA A 1 132 ? -5.090 -4.780 -4.053 1.00 86.94 132 ALA A C 1
ATOM 1069 O O . ALA A 1 132 ? -5.126 -4.766 -2.821 1.00 86.94 132 ALA A O 1
ATOM 1070 N N . SER A 1 133 ? -6.087 -4.291 -4.800 1.00 88.12 133 SER A N 1
ATOM 1071 C CA . SER A 1 133 ? -7.307 -3.690 -4.232 1.00 88.12 133 SER A CA 1
ATOM 1072 C C . SER A 1 133 ? -8.100 -4.685 -3.378 1.00 88.12 133 SER A C 1
ATOM 1074 O O . SER A 1 133 ? -8.579 -4.352 -2.288 1.00 88.12 133 SER A O 1
ATOM 1076 N N . PHE A 1 134 ? -8.203 -5.928 -3.857 1.00 93.06 134 PHE A N 1
ATOM 1077 C CA . PHE A 1 134 ? -8.841 -7.018 -3.124 1.00 93.06 134 PHE A CA 1
ATOM 1078 C C . PHE A 1 134 ? -8.089 -7.349 -1.828 1.00 93.06 134 PHE A C 1
ATOM 1080 O O . PHE A 1 134 ? -8.695 -7.356 -0.758 1.00 93.06 134 PHE A O 1
ATOM 1087 N N . LEU A 1 135 ? -6.767 -7.537 -1.891 1.00 90.00 135 LEU A N 1
ATOM 1088 C CA . LEU A 1 135 ? -5.923 -7.818 -0.724 1.00 90.00 135 LEU A CA 1
ATOM 1089 C C . LEU A 1 135 ? -6.005 -6.703 0.322 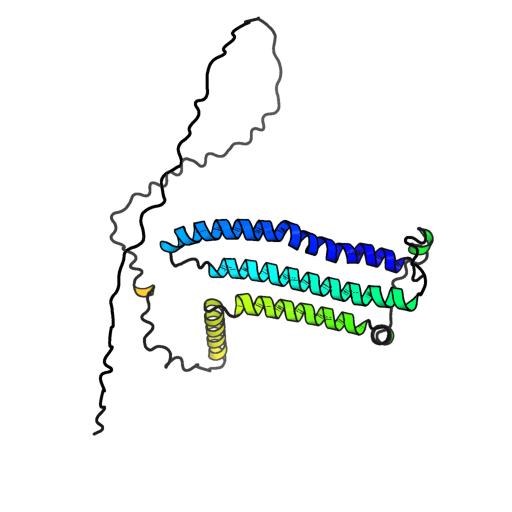1.00 90.00 135 LEU A C 1
ATOM 1091 O O . LEU A 1 135 ? -6.164 -6.987 1.509 1.00 90.00 135 LEU A O 1
ATOM 1095 N N . HIS A 1 136 ? -5.963 -5.441 -0.107 1.00 87.50 136 HIS A N 1
ATOM 1096 C CA . HIS A 1 136 ? -6.088 -4.298 0.794 1.00 87.50 136 HIS A CA 1
ATOM 1097 C C . HIS A 1 136 ? -7.448 -4.306 1.511 1.00 87.50 136 HIS A C 1
ATOM 1099 O O . HIS A 1 136 ? -7.522 -4.125 2.728 1.00 87.50 136 HIS A O 1
ATOM 1105 N N . SER A 1 137 ? -8.521 -4.599 0.772 1.00 92.25 137 SER A N 1
ATOM 1106 C CA . SER A 1 137 ? -9.872 -4.722 1.325 1.00 92.25 137 SER A CA 1
ATOM 1107 C C . SER A 1 137 ? -9.981 -5.888 2.315 1.00 92.25 137 SER A C 1
ATOM 1109 O O . SER A 1 137 ? -10.550 -5.717 3.393 1.00 92.25 137 SER A O 1
ATOM 1111 N N . CYS A 1 138 ? -9.383 -7.047 2.011 1.00 91.25 138 CYS A N 1
ATOM 1112 C CA . CYS A 1 138 ? -9.305 -8.186 2.932 1.00 91.25 138 CYS A CA 1
ATOM 1113 C C . CYS A 1 138 ? -8.566 -7.831 4.227 1.00 91.25 138 CYS A C 1
ATOM 1115 O O . CYS A 1 138 ? -9.011 -8.227 5.303 1.00 91.25 138 CYS A O 1
ATOM 1117 N N . VAL A 1 139 ? -7.475 -7.065 4.148 1.00 90.00 139 VAL A N 1
ATOM 1118 C CA . VAL A 1 139 ? -6.727 -6.599 5.325 1.00 90.00 139 VAL A CA 1
ATOM 1119 C C . VAL A 1 139 ? -7.571 -5.643 6.166 1.00 90.00 139 VAL A C 1
ATOM 1121 O O . VAL A 1 139 ? -7.730 -5.880 7.363 1.00 90.00 139 VAL A O 1
ATOM 1124 N N . ILE A 1 140 ? -8.169 -4.608 5.563 1.00 89.31 140 ILE A N 1
ATOM 1125 C CA . ILE A 1 140 ? -9.049 -3.669 6.284 1.00 89.31 140 ILE A CA 1
ATOM 1126 C C . ILE A 1 140 ? -10.189 -4.438 6.963 1.00 89.31 140 ILE A C 1
ATOM 1128 O O . ILE A 1 140 ? -10.426 -4.286 8.164 1.00 89.31 140 ILE A O 1
ATOM 1132 N N . PHE A 1 141 ? -10.868 -5.310 6.220 1.00 91.94 141 PHE A N 1
ATOM 1133 C CA . PHE A 1 141 ? -11.965 -6.106 6.757 1.00 91.94 141 PHE A CA 1
ATOM 1134 C C . PHE A 1 141 ? -11.500 -7.062 7.864 1.00 91.94 141 PHE A C 1
ATOM 1136 O O . PHE A 1 141 ? -12.162 -7.183 8.892 1.00 91.94 141 PHE A O 1
ATOM 1143 N N . GLY A 1 142 ? -10.344 -7.706 7.713 1.00 88.44 142 GLY A N 1
ATOM 1144 C CA . GLY A 1 142 ? -9.775 -8.583 8.733 1.00 88.44 142 GLY A CA 1
ATOM 1145 C C . GLY A 1 142 ? -9.469 -7.844 10.037 1.00 88.44 142 GLY A C 1
ATOM 1146 O O . GLY A 1 142 ? -9.816 -8.321 11.117 1.00 88.44 142 GLY A O 1
ATOM 1147 N N . LEU A 1 143 ? -8.876 -6.652 9.953 1.00 85.56 143 LEU A N 1
ATOM 1148 C CA . LEU A 1 143 ? -8.511 -5.867 11.133 1.00 85.56 143 LEU A CA 1
ATOM 1149 C C . LEU A 1 143 ? -9.710 -5.234 11.851 1.00 85.56 143 LEU A C 1
ATOM 1151 O O . LEU A 1 143 ? -9.747 -5.234 13.087 1.00 85.56 143 LEU A O 1
ATOM 1155 N N . PHE A 1 144 ? -10.673 -4.687 11.105 1.00 86.25 144 PHE A N 1
ATOM 1156 C CA . PHE A 1 144 ? -11.795 -3.927 11.677 1.00 86.25 144 PHE A CA 1
ATOM 1157 C C . PHE A 1 144 ? -13.108 -4.711 11.725 1.00 86.25 144 PHE A C 1
ATOM 1159 O O . PHE A 1 144 ? -13.879 -4.564 12.676 1.00 86.25 144 PHE A O 1
ATOM 1166 N N . GLY A 1 145 ? -13.350 -5.579 10.748 1.00 87.50 145 GLY A N 1
ATOM 1167 C CA . GLY A 1 145 ? -14.571 -6.375 10.640 1.00 87.50 145 GLY A CA 1
ATOM 1168 C C . GLY A 1 145 ? -14.585 -7.617 11.529 1.00 87.50 145 GLY A C 1
ATOM 1169 O O . GLY A 1 145 ? -15.640 -8.006 12.024 1.00 87.50 145 GLY A O 1
ATOM 1170 N N . LEU A 1 146 ? -13.428 -8.211 11.845 1.00 86.50 146 LEU A N 1
ATOM 1171 C CA . LEU A 1 146 ? -13.368 -9.381 12.737 1.00 86.50 146 LEU A CA 1
ATOM 1172 C C . LEU A 1 146 ? -13.379 -9.022 14.227 1.00 86.50 146 LEU A C 1
ATOM 1174 O O . LEU A 1 146 ? -13.178 -9.887 15.082 1.00 86.50 146 LEU A O 1
ATOM 1178 N N . THR A 1 147 ? -13.630 -7.771 14.591 1.00 86.69 147 THR A N 1
ATOM 1179 C CA . THR A 1 147 ? -13.678 -7.361 15.999 1.00 86.69 147 THR A CA 1
ATOM 1180 C C . THR A 1 147 ? -14.981 -7.832 16.650 1.00 86.69 147 THR A C 1
ATOM 1182 O O . THR A 1 147 ? -16.002 -7.936 15.980 1.00 86.69 147 THR A O 1
ATOM 1185 N N . ALA A 1 148 ? -14.977 -8.149 17.951 1.00 82.69 148 ALA A N 1
ATOM 1186 C CA . ALA A 1 148 ? -16.191 -8.618 18.634 1.00 82.69 148 ALA A CA 1
ATOM 1187 C C . ALA A 1 148 ? -17.341 -7.596 18.533 1.00 82.69 148 ALA A C 1
ATOM 1189 O O . ALA A 1 148 ? -18.482 -7.978 18.290 1.00 82.69 148 ALA A O 1
ATOM 1190 N N . GLY A 1 149 ? -17.019 -6.300 18.625 1.00 85.19 149 GLY A N 1
ATOM 1191 C CA . GLY A 1 149 ? -17.978 -5.212 18.426 1.00 85.19 149 GLY A CA 1
ATOM 1192 C C . GLY A 1 149 ? -18.509 -5.133 16.993 1.00 85.19 149 GLY A C 1
ATOM 1193 O O . GLY A 1 149 ? -19.719 -5.045 16.803 1.00 85.19 149 GLY A O 1
ATOM 1194 N N . ALA A 1 150 ? -17.638 -5.235 15.980 1.00 86.88 150 ALA A N 1
ATOM 1195 C CA . ALA A 1 150 ? -18.075 -5.252 14.583 1.00 86.88 150 ALA A CA 1
ATOM 1196 C C . ALA A 1 150 ? -18.930 -6.484 14.271 1.00 86.88 150 ALA A C 1
ATOM 1198 O O . ALA A 1 150 ? -19.988 -6.340 13.675 1.00 86.88 150 ALA A O 1
ATOM 1199 N N . ARG A 1 151 ? -18.550 -7.673 14.755 1.00 88.94 151 ARG A N 1
ATOM 1200 C CA . ARG A 1 151 ? -19.348 -8.900 14.604 1.00 88.94 151 ARG A CA 1
ATOM 1201 C C . ARG A 1 151 ? -20.720 -8.778 15.256 1.00 88.94 151 ARG A C 1
ATOM 1203 O O . ARG A 1 151 ? -21.706 -9.158 14.635 1.00 88.94 151 ARG A O 1
ATOM 1210 N N . ALA A 1 152 ? -20.796 -8.227 16.468 1.00 88.69 152 ALA A N 1
ATOM 1211 C CA . ALA A 1 152 ? -22.074 -7.967 17.127 1.00 88.69 152 ALA A CA 1
ATOM 1212 C C . ALA A 1 152 ? -22.930 -6.975 16.319 1.00 88.69 152 ALA A C 1
ATOM 1214 O O . ALA A 1 152 ? -24.126 -7.198 16.145 1.00 88.69 152 ALA A O 1
ATOM 1215 N N . SER A 1 153 ? -22.312 -5.928 15.766 1.00 90.44 153 SER A N 1
ATOM 1216 C CA . SER A 1 153 ? -22.982 -4.956 14.895 1.00 90.44 153 SER A CA 1
ATOM 1217 C C . SER A 1 153 ? -23.490 -5.589 13.591 1.00 90.44 153 SER A C 1
ATOM 1219 O O . SER A 1 153 ? -24.661 -5.434 13.249 1.00 90.44 153 SER A O 1
ATOM 1221 N N . TYR A 1 154 ? -22.659 -6.378 12.901 1.00 92.50 154 TYR A N 1
ATOM 1222 C CA . TYR A 1 154 ? -23.033 -7.105 11.682 1.00 92.50 154 TYR A CA 1
ATOM 1223 C C . TYR A 1 154 ? -24.150 -8.105 11.942 1.00 92.50 154 TYR A C 1
ATOM 1225 O O . TYR A 1 154 ? -25.093 -8.191 11.162 1.00 92.50 154 TYR A O 1
ATOM 1233 N N . TRP A 1 155 ? -24.067 -8.830 13.057 1.00 90.31 155 TRP A N 1
ATOM 1234 C CA . TRP A 1 155 ? -25.105 -9.762 13.468 1.00 90.31 155 TRP A CA 1
ATOM 1235 C C . TRP A 1 155 ? -26.431 -9.048 13.731 1.00 90.31 155 TRP A C 1
ATOM 1237 O O . TRP A 1 155 ? -27.479 -9.515 13.290 1.00 90.31 155 TRP A O 1
ATOM 1247 N N . ASN A 1 156 ? -26.390 -7.891 14.394 1.00 90.12 156 ASN A N 1
ATOM 1248 C CA . ASN A 1 156 ? -27.579 -7.083 14.630 1.00 90.12 156 ASN A CA 1
ATOM 1249 C C . ASN A 1 156 ? -28.193 -6.583 13.312 1.00 90.12 156 ASN A C 1
ATOM 1251 O O . ASN A 1 156 ? -29.385 -6.774 13.080 1.00 90.12 156 ASN A O 1
ATOM 1255 N N . ALA A 1 157 ? -27.377 -6.027 12.412 1.00 91.69 157 ALA A N 1
ATOM 1256 C CA . ALA A 1 157 ? -27.824 -5.593 11.088 1.00 91.69 157 ALA A CA 1
ATOM 1257 C C . ALA A 1 157 ? -28.430 -6.752 10.276 1.00 91.69 157 ALA A C 1
ATOM 1259 O O . ALA A 1 157 ? -29.493 -6.600 9.674 1.00 91.69 157 ALA A O 1
ATOM 1260 N N . PHE A 1 158 ? -27.804 -7.930 10.318 1.00 92.69 158 PHE A N 1
ATOM 1261 C CA . PHE A 1 158 ? -28.322 -9.145 9.695 1.00 92.69 158 PHE A CA 1
ATOM 1262 C C . PHE A 1 158 ? -29.669 -9.570 10.292 1.00 92.69 158 PHE A C 1
ATOM 1264 O O . PHE A 1 158 ? -30.586 -9.900 9.547 1.00 92.69 158 PHE A O 1
ATOM 1271 N N . CYS A 1 159 ? -29.829 -9.518 11.618 1.00 90.31 159 CYS A N 1
ATOM 1272 C CA . CYS A 1 159 ? -31.097 -9.839 12.275 1.00 90.31 159 CYS A CA 1
ATOM 1273 C C . CYS A 1 159 ? -32.215 -8.857 11.900 1.00 90.31 159 CYS A C 1
ATOM 1275 O O . CYS A 1 159 ? -33.352 -9.286 11.711 1.00 90.31 159 CYS A O 1
ATOM 1277 N N . ILE A 1 160 ? -31.900 -7.565 11.757 1.00 93.06 160 ILE A N 1
ATOM 1278 C CA . ILE A 1 160 ? -32.852 -6.547 11.289 1.00 93.06 160 ILE A CA 1
ATOM 1279 C C . ILE A 1 160 ? -33.297 -6.865 9.856 1.00 93.06 160 ILE A C 1
ATOM 1281 O O . ILE A 1 160 ? -34.497 -6.931 9.592 1.00 93.06 160 ILE A O 1
ATOM 1285 N N . ALA A 1 161 ? -32.346 -7.133 8.955 1.00 92.88 161 ALA A N 1
ATOM 1286 C CA . ALA A 1 161 ? -32.642 -7.486 7.569 1.00 92.88 161 ALA A CA 1
ATOM 1287 C C . ALA A 1 161 ? -33.451 -8.790 7.466 1.00 92.88 161 ALA A C 1
ATOM 1289 O O . ALA A 1 161 ? -34.458 -8.836 6.766 1.00 92.88 161 ALA A O 1
ATOM 1290 N N . ALA A 1 162 ? -33.073 -9.833 8.209 1.00 93.19 162 ALA A N 1
ATOM 1291 C CA . ALA A 1 162 ? -33.817 -11.091 8.278 1.00 93.19 162 ALA A CA 1
ATOM 1292 C C . ALA A 1 162 ? -35.256 -10.877 8.784 1.00 93.19 162 ALA A C 1
ATOM 1294 O O . ALA A 1 162 ? -36.196 -11.466 8.247 1.00 93.19 162 A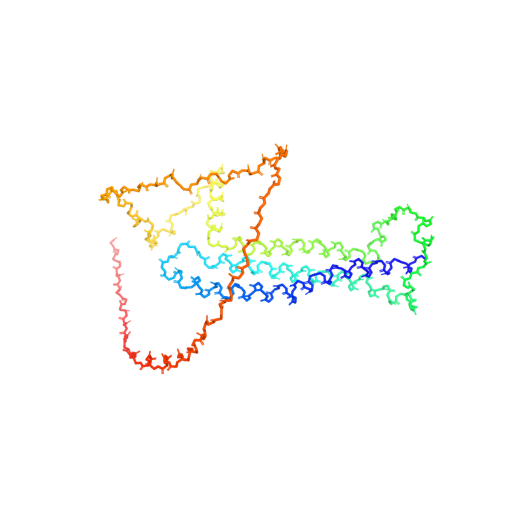LA A O 1
ATOM 1295 N N . GLY A 1 163 ? -35.443 -9.973 9.751 1.00 92.38 163 GLY A N 1
ATOM 1296 C CA . GLY A 1 163 ? -36.758 -9.575 10.246 1.00 92.38 163 GLY A CA 1
ATOM 1297 C C . GLY A 1 163 ? -37.664 -8.985 9.162 1.00 92.38 163 GLY A C 1
ATOM 1298 O O . GLY A 1 163 ? -38.861 -9.270 9.165 1.00 92.38 163 GLY A O 1
ATOM 1299 N N . TRP A 1 164 ? -37.111 -8.240 8.195 1.00 94.00 164 TRP A N 1
ATOM 1300 C CA . TRP A 1 164 ? -37.875 -7.734 7.044 1.00 94.00 164 TRP A CA 1
ATOM 1301 C C . TRP A 1 164 ? -38.382 -8.850 6.127 1.00 94.00 164 TRP A C 1
ATOM 1303 O O . TRP A 1 164 ? -39.448 -8.715 5.535 1.00 94.00 164 TRP A O 1
ATOM 1313 N N . PHE A 1 165 ? -37.679 -9.982 6.068 1.00 95.12 165 PHE A N 1
ATOM 1314 C CA . PHE A 1 165 ? -38.111 -11.177 5.334 1.00 95.12 165 PHE A CA 1
ATOM 1315 C C . PHE A 1 165 ? -38.979 -12.127 6.179 1.00 95.12 165 PHE A C 1
ATOM 1317 O O . PHE A 1 165 ? -39.241 -13.258 5.773 1.00 95.12 165 PHE A O 1
ATOM 1324 N N . GLY A 1 166 ? -39.410 -11.706 7.375 1.00 93.62 166 GLY A N 1
ATOM 1325 C CA . GLY A 1 166 ? -40.187 -12.540 8.296 1.00 93.62 166 GLY A CA 1
ATOM 1326 C C . GLY A 1 166 ? -39.379 -13.662 8.957 1.00 93.62 166 GLY A C 1
ATOM 1327 O O . GLY A 1 166 ? -39.933 -14.450 9.727 1.00 93.62 166 GLY A O 1
ATOM 1328 N N . TRP A 1 167 ? -38.067 -13.733 8.711 1.00 88.75 167 TRP A N 1
ATOM 1329 C CA . TRP A 1 167 ? -37.180 -14.658 9.400 1.00 88.75 167 TRP A CA 1
ATOM 1330 C C . TRP A 1 167 ? -36.932 -14.125 10.805 1.00 88.75 167 TRP A C 1
ATOM 1332 O O . TRP A 1 167 ? -36.269 -13.111 11.006 1.00 88.75 167 TRP A O 1
ATOM 1342 N N . ARG A 1 168 ? -37.473 -14.824 11.802 1.00 82.81 168 ARG A N 1
ATOM 1343 C CA . ARG A 1 168 ? -37.130 -14.605 13.206 1.00 82.81 168 ARG A CA 1
ATOM 1344 C C . ARG A 1 168 ? -35.972 -15.541 13.547 1.00 82.81 168 ARG A C 1
ATOM 1346 O O . ARG A 1 168 ? -36.249 -16.699 13.867 1.00 82.81 168 ARG A O 1
ATOM 1353 N N . PRO A 1 169 ? -34.696 -15.104 13.466 1.00 73.56 169 PRO A N 1
ATOM 1354 C CA . PRO A 1 169 ? -33.595 -15.920 13.959 1.00 73.56 169 PRO A CA 1
ATOM 1355 C C . PRO A 1 169 ? -33.928 -16.348 15.392 1.00 73.56 169 PRO A C 1
ATOM 1357 O O . PRO A 1 169 ? -34.382 -15.543 16.204 1.00 73.56 169 PRO A O 1
ATOM 1360 N N . ALA A 1 170 ? -33.820 -17.637 15.697 1.00 70.75 170 ALA A N 1
ATOM 1361 C CA . ALA A 1 170 ? -34.186 -18.155 17.006 1.00 70.75 170 ALA A CA 1
ATOM 1362 C C . ALA A 1 170 ? -33.113 -17.746 18.030 1.00 70.75 170 ALA A C 1
ATOM 1364 O O . ALA A 1 170 ? -32.199 -18.502 18.333 1.00 70.75 170 ALA A O 1
ATOM 1365 N N . TRP A 1 171 ? -33.228 -16.539 18.585 1.00 64.31 171 TRP A N 1
ATOM 1366 C CA . TRP A 1 171 ? -32.320 -15.965 19.591 1.00 64.31 171 TRP A CA 1
ATOM 1367 C C . TRP A 1 171 ? -32.277 -16.736 20.935 1.00 64.31 171 TRP A C 1
ATOM 1369 O O . TRP A 1 171 ? -31.640 -16.290 21.884 1.00 64.31 171 TRP A O 1
ATOM 1379 N N . ARG A 1 172 ? -32.958 -17.881 21.075 1.00 55.44 172 ARG A N 1
ATOM 1380 C CA . ARG A 1 172 ? -33.345 -18.415 22.394 1.00 55.44 172 ARG A CA 1
ATOM 1381 C C . ARG A 1 172 ? -32.344 -19.321 23.122 1.00 55.44 172 ARG A C 1
ATOM 1383 O O . ARG A 1 172 ? -32.676 -19.748 24.219 1.00 55.44 172 ARG A O 1
ATOM 1390 N N . ALA A 1 173 ? -31.145 -19.601 22.612 1.00 55.44 173 ALA A N 1
ATOM 1391 C CA . ALA A 1 173 ? -30.233 -20.534 23.302 1.00 55.44 173 ALA A CA 1
ATOM 1392 C C . ALA A 1 173 ? -28.891 -19.942 23.772 1.00 55.44 173 ALA A C 1
ATOM 1394 O O . ALA A 1 173 ? -28.279 -20.496 24.679 1.00 55.44 173 ALA A O 1
ATOM 1395 N N . TRP A 1 174 ? -28.448 -18.793 23.252 1.00 54.84 174 TRP A N 1
ATOM 1396 C CA . TRP A 1 174 ? -27.175 -18.166 23.658 1.00 54.84 174 TRP A CA 1
ATOM 1397 C C . TRP A 1 174 ? -27.384 -17.067 24.716 1.00 54.84 174 TRP A C 1
ATOM 1399 O O . TRP A 1 174 ? -26.808 -15.988 24.657 1.00 54.84 174 TRP A O 1
ATOM 1409 N N . GLY A 1 175 ? -28.295 -17.300 25.659 1.00 50.38 175 GLY A N 1
ATOM 1410 C CA . GLY A 1 175 ? -28.629 -16.364 26.742 1.00 50.38 175 GLY A CA 1
ATOM 1411 C C . GLY A 1 175 ? -28.428 -16.949 28.139 1.00 50.38 175 GLY A C 1
ATOM 1412 O O . GLY A 1 175 ? -28.779 -16.313 29.129 1.00 50.38 175 GLY A O 1
ATOM 1413 N N . GLY A 1 176 ? -27.879 -18.159 28.246 1.00 53.91 176 GLY A N 1
ATOM 1414 C CA . GLY A 1 176 ? -27.538 -18.755 29.529 1.00 53.91 176 GLY A CA 1
ATOM 1415 C C . GLY A 1 176 ? -26.169 -18.273 29.995 1.00 53.91 176 GLY A C 1
ATOM 1416 O O . GLY A 1 176 ? -25.151 -18.738 29.495 1.00 53.91 176 GLY A O 1
ATOM 1417 N N . THR A 1 177 ? -26.141 -17.429 31.027 1.00 55.25 177 THR A N 1
ATOM 1418 C CA . THR A 1 177 ? -24.985 -17.155 31.915 1.00 55.25 177 THR A CA 1
ATOM 1419 C C . THR A 1 177 ? -23.984 -16.039 31.575 1.00 55.25 177 THR A C 1
ATOM 1421 O O . THR A 1 177 ? -23.000 -15.896 32.298 1.00 55.25 177 THR A O 1
ATOM 1424 N N . SER A 1 178 ? -24.238 -15.140 30.620 1.00 50.84 178 SER A N 1
ATOM 1425 C CA . SER A 1 178 ? -23.548 -13.833 30.620 1.00 50.84 178 SER A CA 1
ATOM 1426 C C . SER A 1 178 ? -24.349 -12.837 31.451 1.00 50.84 178 SER A C 1
ATOM 1428 O O . SER A 1 178 ? -25.142 -12.049 30.941 1.00 50.84 178 SER A O 1
ATOM 1430 N N . ARG A 1 179 ? -24.162 -12.923 32.770 1.00 49.78 179 ARG A N 1
ATOM 1431 C CA . ARG A 1 179 ? -24.623 -11.927 33.741 1.00 49.78 179 ARG A CA 1
ATOM 1432 C C . ARG A 1 179 ? -24.152 -10.554 33.251 1.00 49.78 179 ARG A C 1
ATOM 1434 O O . ARG A 1 179 ? -22.954 -10.304 33.160 1.00 49.78 179 ARG A O 1
ATOM 1441 N N . SER A 1 180 ? -25.103 -9.711 32.867 1.00 45.16 180 SER A N 1
ATOM 1442 C CA . SER A 1 180 ? -24.855 -8.365 32.362 1.00 45.16 180 SER A CA 1
ATOM 1443 C C . SER A 1 180 ? -24.094 -7.550 33.412 1.00 45.16 180 SER A C 1
ATOM 1445 O O . SER A 1 180 ? -24.680 -7.062 34.372 1.00 45.16 180 SER A O 1
ATOM 1447 N N . ALA A 1 181 ? -22.779 -7.400 33.240 1.00 52.19 181 ALA A N 1
ATOM 1448 C CA . ALA A 1 181 ? -21.952 -6.522 34.071 1.00 52.19 181 ALA A CA 1
ATOM 1449 C C . ALA A 1 181 ? -22.301 -5.030 33.875 1.00 52.19 181 ALA A C 1
ATOM 1451 O O . ALA A 1 181 ? -21.856 -4.183 34.642 1.00 52.19 181 ALA A O 1
ATOM 1452 N N . LEU A 1 182 ? -23.142 -4.703 32.885 1.00 51.06 182 LEU A N 1
ATOM 1453 C CA . LEU A 1 182 ? -23.635 -3.348 32.639 1.00 51.06 182 LEU A CA 1
ATOM 1454 C C . LEU A 1 182 ? -24.852 -2.963 33.494 1.00 51.06 182 LEU A C 1
ATOM 1456 O O . LEU A 1 182 ? -25.126 -1.774 33.617 1.00 51.06 182 LEU A O 1
ATOM 1460 N N . SER A 1 183 ? -25.543 -3.905 34.158 1.00 47.66 183 SER A N 1
ATOM 1461 C CA . SER A 1 183 ? -26.626 -3.545 35.098 1.00 47.66 183 SER A CA 1
ATOM 1462 C C . SER A 1 183 ? -26.111 -3.050 36.458 1.00 47.66 183 SER A C 1
ATOM 1464 O O . SER A 1 183 ? -26.904 -2.791 37.359 1.00 47.66 183 SER A O 1
ATOM 1466 N N . SER A 1 184 ? -24.789 -2.954 36.623 1.00 52.09 184 SER A N 1
ATOM 1467 C CA . SER A 1 184 ? -24.128 -2.454 37.831 1.00 52.09 184 SER A CA 1
ATOM 1468 C C . SER A 1 184 ? -23.638 -1.009 37.696 1.00 52.09 184 SER A C 1
ATOM 1470 O O . SER A 1 184 ? -23.099 -0.474 38.666 1.00 52.09 184 SER A O 1
ATOM 1472 N N . ILE A 1 185 ? -23.836 -0.343 36.549 1.00 53.00 185 ILE A N 1
ATOM 1473 C CA . ILE A 1 185 ? -23.718 1.120 36.493 1.00 53.00 185 ILE A CA 1
ATOM 1474 C C . ILE A 1 185 ? -24.956 1.683 37.196 1.00 53.00 185 ILE A C 1
ATOM 1476 O O . ILE A 1 185 ? -25.979 2.006 36.598 1.00 53.00 185 ILE A O 1
ATOM 1480 N N . ARG A 1 186 ? -24.876 1.716 38.527 1.00 53.09 186 ARG A N 1
ATOM 1481 C CA . ARG A 1 186 ? -25.733 2.532 39.374 1.00 53.09 186 ARG A CA 1
ATOM 1482 C C . ARG A 1 186 ? -25.290 3.966 39.117 1.00 53.09 186 ARG A C 1
ATOM 1484 O O . ARG A 1 186 ? -24.244 4.392 39.596 1.00 53.09 186 ARG A O 1
ATOM 1491 N N . PHE A 1 187 ? -26.070 4.699 38.334 1.00 66.00 187 PHE A N 1
ATOM 1492 C CA . PHE A 1 187 ? -26.060 6.148 38.433 1.00 66.00 187 PHE A CA 1
ATOM 1493 C C . PHE A 1 187 ? -26.585 6.469 39.831 1.00 66.00 187 PHE A C 1
ATOM 1495 O O . PHE A 1 187 ? -27.790 6.433 40.064 1.00 66.00 187 PHE A O 1
ATOM 1502 N N . SER A 1 188 ? -25.681 6.659 40.791 1.00 54.00 188 SER A N 1
ATOM 1503 C CA . SER A 1 188 ? -26.032 7.179 42.107 1.00 54.00 188 SER A CA 1
ATOM 1504 C C . SER A 1 188 ? -26.646 8.561 41.898 1.00 54.00 188 SER A C 1
ATOM 1506 O O . SER A 1 188 ? -25.929 9.529 41.676 1.00 54.00 188 SER A O 1
ATOM 1508 N N . HIS A 1 189 ? -27.976 8.632 41.910 1.00 56.19 189 HIS A N 1
ATOM 1509 C CA . HIS A 1 189 ? -28.732 9.885 41.874 1.00 56.19 189 HIS A CA 1
ATOM 1510 C C . HIS A 1 189 ? -28.743 10.598 43.237 1.00 56.19 189 HIS A C 1
ATOM 1512 O O . HIS A 1 189 ? -29.257 11.702 43.335 1.00 56.19 189 HIS A O 1
ATOM 1518 N N . ASP A 1 190 ? -28.125 10.000 44.262 1.00 60.06 190 ASP A N 1
ATOM 1519 C CA . ASP A 1 190 ? -28.203 10.466 45.651 1.00 60.06 190 ASP A CA 1
ATOM 1520 C C . ASP A 1 190 ? -26.864 10.997 46.192 1.00 60.06 190 ASP A C 1
ATOM 1522 O O . ASP A 1 190 ? -26.661 11.098 47.402 1.00 60.06 190 ASP A O 1
ATOM 1526 N N . GLY A 1 191 ? -25.917 11.328 45.309 1.00 61.94 191 GLY A N 1
ATOM 1527 C CA . GLY A 1 191 ? -24.770 12.136 45.715 1.00 61.94 191 GLY A CA 1
ATOM 1528 C C . GLY A 1 191 ? -25.255 13.548 46.061 1.00 61.94 191 GLY A C 1
ATOM 1529 O O . GLY A 1 191 ? -26.002 14.114 45.262 1.00 61.94 191 GLY A O 1
ATOM 1530 N N . PRO A 1 192 ? -24.868 14.132 47.214 1.00 66.88 192 PRO A N 1
ATOM 1531 C CA . PRO A 1 192 ? -25.191 15.522 47.512 1.00 66.88 192 PRO A CA 1
ATOM 1532 C C . PRO A 1 192 ? -24.720 16.395 46.344 1.00 66.88 192 PRO A C 1
ATOM 1534 O O . PRO A 1 192 ? -23.666 16.091 45.776 1.00 66.88 192 PRO A O 1
ATOM 1537 N N . PRO A 1 193 ? -25.488 17.431 45.965 1.00 58.53 193 PRO A N 1
ATOM 1538 C CA . PRO A 1 193 ? -25.149 18.301 44.850 1.00 58.53 193 PRO A CA 1
ATOM 1539 C C . PRO A 1 193 ? -23.736 18.836 45.070 1.00 58.53 193 PRO A C 1
ATOM 1541 O O . PRO A 1 193 ? -23.500 19.691 45.919 1.00 58.53 193 PRO A O 1
ATOM 1544 N N . GLN A 1 194 ? -22.767 18.276 44.347 1.00 57.94 194 GLN A N 1
ATOM 1545 C CA . GLN A 1 194 ? -21.505 18.953 44.160 1.00 57.94 194 GLN A CA 1
ATOM 1546 C C . GLN A 1 194 ? -21.843 20.099 43.230 1.00 57.94 194 GLN A C 1
ATOM 1548 O O . GLN A 1 194 ? -22.128 19.885 42.051 1.00 57.94 194 GLN A O 1
ATOM 1553 N N . ASP A 1 195 ? -21.866 21.299 43.795 1.00 52.28 195 ASP A N 1
ATOM 1554 C CA . ASP A 1 195 ? -21.824 22.540 43.049 1.00 52.28 195 ASP A CA 1
ATOM 1555 C C . ASP A 1 195 ? -20.562 22.509 42.189 1.00 52.28 195 ASP A C 1
ATOM 1557 O O . ASP A 1 195 ? -19.478 22.935 42.590 1.00 52.28 195 ASP A O 1
ATOM 1561 N N . ILE A 1 196 ? -20.697 21.965 40.981 1.00 56.75 196 ILE A N 1
ATOM 1562 C CA . ILE A 1 196 ? -19.765 22.225 39.901 1.00 56.75 196 ILE A CA 1
ATOM 1563 C C . ILE A 1 196 ? -20.065 23.667 39.511 1.00 56.75 196 ILE A C 1
ATOM 1565 O O . ILE A 1 196 ? -20.802 23.947 38.564 1.00 56.75 196 ILE A O 1
ATOM 1569 N N . SER A 1 197 ? -19.527 24.599 40.294 1.00 53.50 197 SER A N 1
ATOM 1570 C CA . SER A 1 197 ? -19.280 25.952 39.837 1.00 53.50 197 SER A CA 1
ATOM 1571 C C . SER A 1 197 ? -18.280 25.821 38.693 1.00 53.50 197 SER A C 1
ATOM 1573 O O . SER A 1 197 ? -17.061 25.880 38.845 1.00 53.50 197 SER A O 1
ATOM 1575 N N . ILE A 1 198 ? -18.819 25.551 37.506 1.00 55.41 198 ILE A N 1
ATOM 1576 C CA . ILE A 1 198 ? -18.122 25.750 36.251 1.00 55.41 198 ILE A CA 1
ATOM 1577 C C . ILE A 1 198 ? -17.886 27.254 36.218 1.00 55.41 198 ILE A C 1
ATOM 1579 O O . ILE A 1 198 ? -18.757 28.032 35.833 1.00 55.41 198 ILE A O 1
ATOM 1583 N N . SER A 1 199 ? -16.729 27.651 36.746 1.00 48.72 199 SER A N 1
ATOM 1584 C CA . SER A 1 199 ? -16.184 28.992 36.655 1.00 48.72 199 SER A CA 1
ATOM 1585 C C . SER A 1 199 ? -15.964 29.274 35.174 1.00 48.72 199 SER A C 1
ATOM 1587 O O . SER A 1 199 ? -14.917 29.000 34.590 1.00 48.72 199 SER A O 1
ATOM 1589 N N . LEU A 1 200 ? -17.032 29.757 34.548 1.00 49.03 200 LEU A N 1
ATOM 1590 C CA . LEU A 1 200 ? -17.149 30.163 33.157 1.00 49.03 200 LEU A CA 1
ATOM 1591 C C . LEU A 1 200 ? -16.503 31.550 32.980 1.00 49.03 200 LEU A C 1
ATOM 1593 O O . LEU A 1 200 ? -17.107 32.460 32.426 1.00 49.03 200 LEU A O 1
ATOM 1597 N N . ALA A 1 201 ? -15.300 31.731 33.534 1.00 49.22 201 ALA A N 1
ATOM 1598 C CA . ALA A 1 201 ? -14.617 33.022 33.646 1.00 49.22 201 ALA A CA 1
ATOM 1599 C C . ALA A 1 201 ? -13.122 32.957 33.273 1.00 49.22 201 ALA A C 1
ATOM 1601 O O . ALA A 1 201 ? -12.332 33.789 33.706 1.00 49.22 201 ALA A O 1
ATOM 1602 N N . SER A 1 202 ? -12.686 31.975 32.481 1.00 52.38 202 SER A N 1
ATOM 1603 C CA . SER A 1 202 ? -11.302 31.950 31.961 1.00 52.38 202 SER A CA 1
ATOM 1604 C C . SER A 1 202 ? -11.190 31.390 30.546 1.00 52.38 202 SER A C 1
ATOM 1606 O O . SER A 1 202 ? -10.253 30.677 30.204 1.00 52.38 202 SER A O 1
ATOM 1608 N N . ALA A 1 203 ? -12.144 31.764 29.698 1.00 51.97 203 ALA A N 1
ATOM 1609 C CA . ALA A 1 203 ? -11.913 31.852 28.263 1.00 51.97 203 ALA A CA 1
ATOM 1610 C C . ALA A 1 203 ? -12.130 33.312 27.851 1.00 51.97 203 ALA A C 1
ATOM 1612 O O . ALA A 1 203 ? -13.028 33.633 27.075 1.00 51.97 203 ALA A O 1
ATOM 1613 N N . GLU A 1 204 ? -11.335 34.210 28.441 1.00 47.84 204 GLU A N 1
ATOM 1614 C CA . GLU A 1 204 ? -11.131 35.515 27.831 1.00 47.84 204 GLU A CA 1
ATOM 1615 C C . GLU A 1 204 ? -10.507 35.286 26.457 1.00 47.84 204 GLU A C 1
ATOM 1617 O O . GLU A 1 204 ? -9.438 34.691 26.305 1.00 47.84 204 GLU A O 1
ATOM 1622 N N . LEU A 1 205 ? -11.266 35.722 25.455 1.00 49.03 205 LEU A N 1
ATOM 1623 C CA . LEU A 1 205 ? -10.820 36.028 24.113 1.00 49.03 205 LEU A CA 1
ATOM 1624 C C . LEU A 1 205 ? -9.424 36.662 24.165 1.00 49.03 205 LEU A C 1
ATOM 1626 O O . LEU A 1 205 ? -9.266 37.799 24.604 1.00 49.03 205 LEU A O 1
ATOM 1630 N N . GLY A 1 206 ? -8.431 35.952 23.631 1.00 45.44 206 GLY A N 1
ATOM 1631 C CA . GLY A 1 206 ? -7.220 36.574 23.113 1.00 45.44 206 GLY A CA 1
ATOM 1632 C C . GLY A 1 206 ? -7.618 37.502 21.972 1.00 45.44 206 GLY A C 1
ATOM 1633 O O . GLY A 1 206 ? -7.762 37.070 20.828 1.00 45.44 206 GLY A O 1
ATOM 1634 N N . GLY A 1 207 ? -7.879 38.758 22.330 1.00 46.41 207 GLY A N 1
ATOM 1635 C CA . GLY A 1 207 ? -8.190 39.846 21.424 1.00 46.41 207 GLY A CA 1
ATOM 1636 C C . GLY A 1 207 ? -7.066 40.045 20.416 1.00 46.41 207 GLY A C 1
ATOM 1637 O O . GLY A 1 207 ? -5.884 40.092 20.749 1.00 46.41 207 GLY A O 1
ATOM 1638 N N . LEU A 1 208 ? -7.479 40.147 19.160 1.00 46.72 208 LEU A N 1
ATOM 1639 C CA . LEU A 1 208 ? -6.676 40.593 18.038 1.00 46.72 208 LEU A CA 1
ATOM 1640 C C . LEU A 1 208 ? -6.112 41.987 18.343 1.00 46.72 208 LEU A C 1
ATOM 1642 O O . LEU A 1 208 ? -6.849 42.970 18.330 1.00 46.72 208 LEU A O 1
ATOM 1646 N N . ASN A 1 209 ? -4.800 42.079 18.559 1.00 47.28 209 ASN A N 1
ATOM 1647 C CA . ASN A 1 209 ? -4.072 43.338 18.430 1.00 47.28 209 ASN A CA 1
ATOM 1648 C C . ASN A 1 209 ? -3.990 43.688 16.940 1.00 47.28 209 ASN A C 1
ATOM 1650 O O . ASN A 1 209 ? -3.068 43.282 16.234 1.00 47.28 209 ASN A O 1
ATOM 1654 N N . SER A 1 210 ? -4.992 44.423 16.470 1.00 55.19 210 SER A N 1
ATOM 1655 C CA . SER A 1 210 ? -4.953 45.173 15.222 1.00 55.19 210 SER A CA 1
ATOM 1656 C C . SER A 1 210 ? -5.184 46.633 15.574 1.00 55.19 210 SER A C 1
ATOM 1658 O O . SER A 1 210 ? -6.312 47.105 15.501 1.00 55.19 210 SER A O 1
ATOM 1660 N N . ASP A 1 211 ? -4.114 47.331 15.942 1.00 49.69 211 ASP A N 1
ATOM 1661 C CA . ASP A 1 211 ? -4.116 48.789 15.940 1.00 49.69 211 ASP A CA 1
ATOM 1662 C C . ASP A 1 211 ? -2.852 49.287 15.238 1.00 49.69 211 ASP A C 1
ATOM 1664 O O . ASP A 1 211 ? -1.758 49.382 15.795 1.00 49.69 211 ASP A O 1
ATOM 1668 N N . ASN A 1 212 ? -3.028 49.515 13.938 1.00 50.81 212 ASN A N 1
ATOM 1669 C CA . ASN A 1 212 ? -2.129 50.288 13.107 1.00 50.81 212 ASN A CA 1
ATOM 1670 C C . ASN A 1 212 ? -2.622 51.734 13.121 1.00 50.81 212 ASN A C 1
ATOM 1672 O O . ASN A 1 212 ? -3.696 52.019 12.596 1.00 50.81 212 ASN A O 1
ATOM 1676 N N . GLY A 1 213 ? -1.768 52.642 13.586 1.00 45.91 213 GLY A N 1
ATOM 1677 C CA . GLY A 1 213 ? -1.791 54.036 13.156 1.00 45.91 213 GLY A CA 1
ATOM 1678 C C . GLY A 1 213 ? -2.057 55.040 14.267 1.00 45.91 213 GLY A C 1
ATOM 1679 O O . GLY A 1 213 ? -3.192 55.229 14.675 1.00 45.91 213 GLY A O 1
ATOM 1680 N N . ILE A 1 214 ? -0.998 55.742 14.676 1.00 45.78 214 ILE A N 1
ATOM 1681 C CA . ILE A 1 214 ? -0.850 57.209 14.630 1.00 45.78 214 ILE A CA 1
ATOM 1682 C C . ILE A 1 214 ? 0.473 57.554 15.345 1.00 45.78 214 ILE A C 1
ATOM 1684 O O . ILE A 1 214 ? 0.662 57.295 16.528 1.00 45.78 214 ILE A O 1
ATOM 1688 N N . ALA A 1 215 ? 1.409 58.121 14.587 1.00 57.16 215 ALA A N 1
ATOM 1689 C CA . ALA A 1 215 ? 2.566 58.880 15.075 1.00 57.16 215 ALA A CA 1
ATOM 1690 C C . ALA A 1 215 ? 2.191 60.387 15.119 1.00 57.16 215 ALA A C 1
ATOM 1692 O O . ALA A 1 215 ? 1.118 60.719 14.613 1.00 57.16 215 ALA A O 1
ATOM 1693 N N . PRO A 1 216 ? 3.058 61.356 15.496 1.00 66.12 216 PRO A N 1
ATOM 1694 C CA . PRO A 1 216 ? 4.217 61.371 16.404 1.00 66.12 216 PRO A CA 1
ATOM 1695 C C . PRO A 1 216 ? 4.201 62.563 17.408 1.00 66.12 216 PRO A C 1
ATOM 1697 O O . PRO A 1 216 ? 3.572 63.588 17.173 1.00 66.12 216 PRO A O 1
ATOM 1700 N N . SER A 1 217 ? 5.021 62.489 18.460 1.00 48.84 217 SER A N 1
ATOM 1701 C CA . SER A 1 217 ? 5.696 63.630 19.131 1.00 48.84 217 SER A CA 1
ATOM 1702 C C . SER A 1 217 ? 6.598 63.050 20.225 1.00 48.84 217 SER A C 1
ATOM 1704 O O . SER A 1 217 ? 6.168 62.108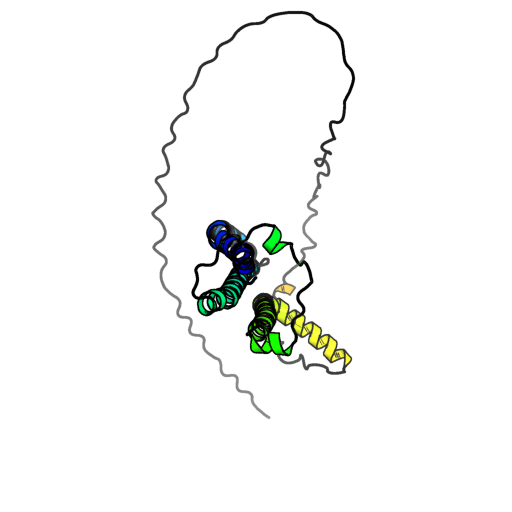 20.875 1.00 48.84 217 SER A O 1
ATOM 1706 N N . SER A 1 218 ? 7.780 63.513 20.610 1.00 53.44 218 SER A N 1
ATOM 1707 C CA . SER A 1 218 ? 8.769 64.541 20.250 1.00 53.44 218 SER A CA 1
ATOM 1708 C C . SER A 1 218 ? 9.883 64.341 21.321 1.00 53.44 218 SER A C 1
ATOM 1710 O O . SER A 1 218 ? 9.600 63.719 22.350 1.00 53.44 218 SER A O 1
ATOM 1712 N N . PRO A 1 219 ? 11.143 64.765 21.120 1.00 69.56 219 PRO A N 1
ATOM 1713 C CA . PRO A 1 219 ? 12.287 64.236 21.855 1.00 69.56 219 PRO A CA 1
ATOM 1714 C C . PRO A 1 219 ? 12.495 64.975 23.178 1.00 69.56 219 PRO A C 1
ATOM 1716 O O . PRO A 1 219 ? 12.312 66.186 23.217 1.00 69.56 219 PRO A O 1
ATOM 1719 N N . ASP A 1 220 ? 12.924 64.272 24.228 1.00 49.47 220 ASP A N 1
ATOM 1720 C CA . ASP A 1 220 ? 14.075 64.707 25.026 1.00 49.47 220 ASP A CA 1
ATOM 1721 C C . ASP A 1 220 ? 14.425 63.738 26.163 1.00 49.47 220 ASP A C 1
ATOM 1723 O O . ASP A 1 220 ? 13.555 63.130 26.783 1.00 49.47 220 ASP A O 1
ATOM 1727 N N . ARG A 1 221 ? 15.721 63.761 26.489 1.00 44.97 221 ARG A N 1
ATOM 1728 C CA . ARG A 1 221 ? 16.364 63.401 27.765 1.00 44.97 221 ARG A CA 1
ATOM 1729 C C . ARG A 1 221 ? 16.728 61.943 28.081 1.00 44.97 221 ARG A C 1
ATOM 1731 O O . ARG A 1 221 ? 15.976 61.192 28.686 1.00 44.97 221 ARG A O 1
ATOM 1738 N N . ALA A 1 222 ? 18.019 61.712 27.831 1.00 52.53 222 ALA A N 1
ATOM 1739 C CA . ALA A 1 222 ? 19.064 61.506 28.843 1.00 52.53 222 ALA A CA 1
ATOM 1740 C C . ALA A 1 222 ? 19.171 60.122 29.502 1.00 52.53 222 ALA A C 1
ATOM 1742 O O . ALA A 1 222 ? 18.411 59.762 30.396 1.00 52.53 222 ALA A O 1
ATOM 1743 N N . ASP A 1 223 ? 20.221 59.412 29.082 1.00 56.81 223 ASP A N 1
ATOM 1744 C CA . ASP A 1 223 ? 21.340 58.995 29.933 1.00 56.81 223 ASP A CA 1
ATOM 1745 C C . ASP A 1 223 ? 20.992 58.585 31.369 1.00 56.81 223 ASP A C 1
ATOM 1747 O O . ASP A 1 223 ? 20.972 59.428 32.262 1.00 56.81 223 ASP A O 1
ATOM 1751 N N . VAL A 1 224 ? 20.882 57.276 31.623 1.00 59.31 224 VAL A N 1
ATOM 1752 C CA . VAL A 1 224 ? 21.446 56.696 32.851 1.00 59.31 224 VAL A CA 1
ATOM 1753 C C . VAL A 1 224 ? 22.100 55.353 32.538 1.00 59.31 224 VAL A C 1
ATOM 1755 O O . VAL A 1 224 ? 21.474 54.336 32.251 1.00 59.31 224 VAL A O 1
ATOM 1758 N N . GLU A 1 225 ? 23.413 55.440 32.608 1.00 47.56 225 GLU A N 1
ATOM 1759 C CA . GLU A 1 225 ? 24.444 54.427 32.655 1.00 47.56 225 GLU A CA 1
ATOM 1760 C C . GLU A 1 225 ? 24.386 53.551 33.925 1.00 47.56 225 GLU A C 1
ATOM 1762 O O . GLU A 1 225 ? 23.974 53.995 34.995 1.00 47.56 225 GLU A O 1
ATOM 1767 N N . SER A 1 226 ? 24.939 52.337 33.789 1.00 48.59 226 SER A N 1
ATOM 1768 C CA . SER A 1 226 ? 25.448 51.448 34.848 1.00 48.59 226 SER A CA 1
ATOM 1769 C C . SER A 1 226 ? 24.425 50.658 35.676 1.00 48.59 226 SER A C 1
ATOM 1771 O O . SER A 1 226 ? 23.628 51.219 36.420 1.00 48.59 226 SER A O 1
ATOM 1773 N N . LYS A 1 227 ? 24.551 49.319 35.667 1.00 49.53 227 LYS A N 1
ATOM 1774 C CA . LYS A 1 227 ? 25.308 48.631 36.732 1.00 49.53 227 LYS A CA 1
ATOM 1775 C C . LYS A 1 227 ? 25.502 47.139 36.455 1.00 49.53 227 LYS A C 1
ATOM 1777 O O . LYS A 1 227 ? 24.546 46.392 36.275 1.00 49.53 227 LYS A O 1
ATOM 1782 N N . ASP A 1 228 ? 26.767 46.735 36.492 1.00 56.00 228 ASP A N 1
ATOM 1783 C CA . ASP A 1 228 ? 27.239 45.359 36.603 1.00 56.00 228 ASP A CA 1
ATOM 1784 C C . ASP A 1 228 ? 26.535 44.573 37.713 1.00 56.00 228 ASP A C 1
ATOM 1786 O O . ASP A 1 228 ? 26.418 45.042 38.850 1.00 56.00 228 ASP A O 1
ATOM 1790 N N . GLN A 1 229 ? 26.199 43.315 37.421 1.00 55.44 229 GLN A N 1
ATOM 1791 C CA . GLN A 1 229 ? 25.957 42.319 38.459 1.00 55.44 229 GLN A CA 1
ATOM 1792 C C . GLN A 1 229 ? 26.438 40.925 38.023 1.00 55.44 229 GLN A C 1
ATOM 1794 O O . GLN A 1 229 ? 25.739 40.224 37.295 1.00 55.44 229 GLN A O 1
ATOM 1799 N N . PRO A 1 230 ? 27.623 40.483 38.483 1.00 65.00 230 PRO A N 1
ATOM 1800 C CA . PRO A 1 230 ? 27.999 39.077 38.503 1.00 65.00 230 PRO A CA 1
ATOM 1801 C C . PRO A 1 230 ? 27.624 38.459 39.859 1.00 65.00 230 PRO A C 1
ATOM 1803 O O . PRO A 1 230 ? 27.616 39.179 40.861 1.00 65.00 230 PRO A O 1
ATOM 1806 N N . ARG A 1 231 ? 27.377 37.134 39.867 1.00 45.06 231 ARG A N 1
ATOM 1807 C CA . ARG A 1 231 ? 27.151 36.176 40.990 1.00 45.06 231 ARG A CA 1
ATOM 1808 C C . ARG A 1 231 ? 25.867 35.373 40.710 1.00 45.06 231 ARG A C 1
ATOM 1810 O O . ARG A 1 231 ? 24.861 35.967 40.370 1.00 45.06 231 ARG A O 1
ATOM 1817 N N . ASN A 1 232 ? 25.772 34.053 40.843 1.00 48.50 232 ASN A N 1
ATOM 1818 C CA . ASN A 1 232 ? 26.590 33.069 41.539 1.00 48.50 232 ASN A CA 1
ATOM 1819 C C . ASN A 1 232 ? 26.243 31.655 41.034 1.00 48.50 232 ASN A C 1
ATOM 1821 O O . ASN A 1 232 ? 25.106 31.390 40.660 1.00 48.50 232 ASN A O 1
ATOM 1825 N N . ALA A 1 233 ? 27.257 30.791 41.101 1.00 43.72 233 ALA A N 1
ATOM 1826 C CA . ALA A 1 233 ? 27.251 29.355 41.392 1.00 43.72 233 ALA A CA 1
ATOM 1827 C C . ALA A 1 233 ? 25.918 28.583 41.315 1.00 43.72 233 ALA A C 1
ATOM 1829 O O . ALA A 1 233 ? 25.024 28.749 42.143 1.00 43.72 233 ALA A O 1
ATOM 1830 N N . MET A 1 234 ? 25.880 27.628 40.386 1.00 51.25 234 MET A N 1
ATOM 1831 C CA . MET A 1 234 ? 24.919 26.529 40.346 1.00 51.25 234 MET A CA 1
ATOM 1832 C C . MET A 1 234 ? 25.524 25.333 41.101 1.00 51.25 234 MET A C 1
ATOM 1834 O O . MET A 1 234 ? 26.629 24.922 40.737 1.00 51.25 234 MET A O 1
ATOM 1838 N N . PRO A 1 235 ? 24.873 24.788 42.146 1.00 61.06 235 PRO A N 1
ATOM 1839 C CA . PRO A 1 235 ? 25.357 23.589 42.801 1.00 61.06 235 PRO A CA 1
ATOM 1840 C C . PRO A 1 235 ? 24.926 22.339 42.027 1.00 61.06 235 PRO A C 1
ATOM 1842 O O . PRO A 1 235 ? 23.768 22.149 41.657 1.00 61.06 235 PRO A O 1
ATOM 1845 N N . GLU A 1 236 ? 25.939 21.519 41.803 1.00 55.78 236 GLU A N 1
ATOM 1846 C CA . GLU A 1 236 ? 25.956 20.085 41.556 1.00 55.78 236 GLU A CA 1
ATOM 1847 C C . GLU A 1 236 ? 24.954 19.333 42.454 1.00 55.78 236 GLU A C 1
ATOM 1849 O O . GLU A 1 236 ? 24.956 19.495 43.674 1.00 55.78 236 GLU A O 1
ATOM 1854 N N . ILE A 1 237 ? 24.085 18.521 41.843 1.00 57.38 237 ILE A N 1
ATOM 1855 C CA . ILE A 1 237 ? 23.241 17.548 42.547 1.00 57.38 237 ILE A CA 1
ATOM 1856 C C . ILE A 1 237 ? 23.553 16.171 41.961 1.00 57.38 237 ILE A C 1
ATOM 1858 O O . ILE A 1 237 ? 22.958 15.739 40.973 1.00 57.38 237 ILE A O 1
ATOM 1862 N N . ASP A 1 238 ? 24.514 15.510 42.596 1.00 54.78 238 ASP A N 1
ATOM 1863 C CA . ASP A 1 238 ? 24.669 14.061 42.611 1.00 54.78 238 ASP A CA 1
ATOM 1864 C C . ASP A 1 238 ? 23.705 13.489 43.657 1.00 54.78 238 ASP A C 1
ATOM 1866 O O . ASP A 1 238 ? 23.934 13.673 44.846 1.00 54.78 238 ASP A O 1
ATOM 1870 N N . GLU A 1 239 ? 22.653 12.774 43.246 1.00 54.50 239 GLU A N 1
ATOM 1871 C CA . GLU A 1 239 ? 22.087 11.674 44.046 1.00 54.50 239 GLU A CA 1
ATOM 1872 C C . GLU A 1 239 ? 21.004 10.914 43.265 1.00 54.50 239 GLU A C 1
ATOM 1874 O O . GLU A 1 239 ? 19.825 11.260 43.277 1.00 54.50 239 GLU A O 1
ATOM 1879 N N . PHE A 1 240 ? 21.375 9.824 42.588 1.00 41.50 240 PHE A N 1
ATOM 1880 C CA . PHE A 1 240 ? 20.396 8.792 42.231 1.00 41.50 240 PHE A CA 1
ATOM 1881 C C . PHE A 1 240 ? 21.033 7.404 42.273 1.00 41.50 240 PHE A C 1
ATOM 1883 O O . PHE A 1 240 ? 21.370 6.790 41.261 1.00 41.50 240 PHE A O 1
ATOM 1890 N N . LYS A 1 241 ? 21.225 6.903 43.496 1.00 49.59 241 LYS A N 1
ATOM 1891 C CA . LYS A 1 241 ? 21.682 5.535 43.751 1.00 49.59 241 LYS A CA 1
ATOM 1892 C C . LYS A 1 241 ? 20.956 4.932 44.951 1.00 49.59 241 LYS A C 1
ATOM 1894 O O . LYS A 1 241 ? 21.575 4.687 45.973 1.00 49.59 241 LYS A O 1
ATOM 1899 N N . SER A 1 242 ? 19.655 4.655 44.832 1.00 46.88 242 SER A N 1
ATOM 1900 C CA . SER A 1 242 ? 18.993 3.672 45.708 1.00 46.88 242 SER A CA 1
ATOM 1901 C C . SER A 1 242 ? 17.592 3.295 45.213 1.00 46.88 242 SER A C 1
ATOM 1903 O O . SER A 1 242 ? 16.607 3.937 45.556 1.00 46.88 242 SER A O 1
ATOM 1905 N N . SER A 1 243 ? 17.478 2.244 44.396 1.00 43.78 243 SER A N 1
ATOM 1906 C CA . SER A 1 243 ? 16.235 1.456 44.329 1.00 43.78 243 SER A CA 1
ATOM 1907 C C . SER A 1 243 ? 16.465 0.129 43.608 1.00 43.78 243 SER A C 1
ATOM 1909 O O . SER A 1 243 ? 16.037 -0.104 42.483 1.00 43.78 243 SER A O 1
ATOM 1911 N N . ALA A 1 244 ? 17.224 -0.749 44.256 1.00 51.06 244 ALA A N 1
ATOM 1912 C CA . ALA A 1 244 ? 17.324 -2.151 43.877 1.00 51.06 244 ALA A CA 1
ATOM 1913 C C . ALA A 1 244 ? 17.528 -2.967 45.152 1.00 51.06 244 ALA A C 1
ATOM 1915 O O . ALA A 1 244 ? 18.666 -3.249 45.525 1.00 51.06 244 ALA A O 1
ATOM 1916 N N . ARG A 1 245 ? 16.423 -3.243 45.859 1.00 51.50 245 ARG A N 1
ATOM 1917 C CA . ARG A 1 245 ? 16.266 -4.310 46.865 1.00 51.50 245 ARG A CA 1
ATOM 1918 C C . ARG A 1 245 ? 14.874 -4.220 47.506 1.00 51.50 245 ARG A C 1
ATOM 1920 O O . ARG A 1 245 ? 14.729 -3.600 48.547 1.00 51.50 245 ARG A O 1
ATOM 1927 N N . HIS A 1 246 ? 13.865 -4.799 46.859 1.00 47.25 246 HIS A N 1
ATOM 1928 C CA . HIS A 1 246 ? 12.698 -5.414 47.513 1.00 47.25 246 HIS A CA 1
ATOM 1929 C C . HIS A 1 246 ? 11.730 -5.912 46.435 1.00 47.25 246 HIS A C 1
ATOM 1931 O O . HIS A 1 246 ? 10.950 -5.124 45.922 1.00 47.25 246 HIS A O 1
ATOM 1937 N N . LEU A 1 247 ? 11.825 -7.186 46.046 1.00 46.69 247 LEU A N 1
ATOM 1938 C CA . LEU A 1 247 ? 10.680 -8.055 45.726 1.00 46.69 247 LEU A CA 1
ATOM 1939 C C . LEU A 1 247 ? 11.211 -9.427 45.277 1.00 46.69 247 LEU A C 1
ATOM 1941 O O . LEU A 1 247 ? 11.269 -9.765 44.099 1.00 46.69 247 LEU A O 1
ATOM 1945 N N . SER A 1 248 ? 11.631 -10.220 46.248 1.00 53.66 248 SER A N 1
ATOM 1946 C CA . SER A 1 248 ? 11.687 -11.672 46.133 1.00 53.66 248 SER A CA 1
ATOM 1947 C C . SER A 1 248 ? 11.238 -12.171 47.493 1.00 53.66 248 SER A C 1
ATOM 1949 O O . SER A 1 248 ? 12.022 -12.058 48.424 1.00 53.66 248 SER A O 1
ATOM 1951 N N . ASP A 1 249 ? 9.949 -12.498 47.610 1.00 52.91 249 ASP A N 1
ATOM 1952 C CA . ASP A 1 249 ? 9.354 -13.384 48.628 1.00 52.91 249 ASP A CA 1
ATOM 1953 C C . ASP A 1 249 ? 7.837 -13.164 48.685 1.00 52.91 249 ASP A C 1
ATOM 1955 O O . ASP A 1 249 ? 7.390 -12.292 49.417 1.00 52.91 249 ASP A O 1
ATOM 1959 N N . ILE A 1 250 ? 7.079 -13.930 47.886 1.00 58.75 250 ILE A N 1
ATOM 1960 C CA . ILE A 1 250 ? 5.721 -14.467 48.159 1.00 58.75 250 ILE A CA 1
ATOM 1961 C C . ILE A 1 250 ? 5.580 -15.656 47.186 1.00 58.75 250 ILE A C 1
ATOM 1963 O O . ILE A 1 250 ? 5.408 -15.462 45.985 1.00 58.75 250 ILE A O 1
ATOM 1967 N N . ASP A 1 251 ? 6.002 -16.865 47.540 1.00 52.31 251 ASP A N 1
ATOM 1968 C CA . ASP A 1 251 ? 5.344 -17.844 48.419 1.00 52.31 251 ASP A CA 1
ATOM 1969 C C . ASP A 1 251 ? 3.990 -18.369 47.885 1.00 52.31 251 ASP A C 1
ATOM 1971 O O . ASP A 1 251 ? 2.953 -17.718 47.940 1.00 52.31 251 ASP A O 1
ATOM 1975 N N . SER A 1 252 ? 4.089 -19.547 47.263 1.00 52.09 252 SER A N 1
ATOM 1976 C CA . SER A 1 252 ? 3.347 -20.788 47.525 1.00 52.09 252 SER A CA 1
ATOM 1977 C C . SER A 1 252 ? 1.870 -20.762 47.952 1.00 52.09 252 SER A C 1
ATOM 1979 O O . SER A 1 252 ? 1.497 -20.227 48.986 1.00 52.09 252 SER A O 1
ATOM 1981 N N . GLY A 1 253 ? 1.076 -21.597 47.267 1.00 44.72 253 GLY A N 1
ATOM 1982 C CA . GLY A 1 253 ? -0.005 -22.367 47.900 1.00 44.72 253 GLY A CA 1
ATOM 1983 C C . GLY A 1 253 ? -1.412 -22.100 47.367 1.00 44.72 253 GLY A C 1
ATOM 1984 O O . GLY A 1 253 ? -1.952 -21.012 47.518 1.00 44.72 253 GLY A O 1
ATOM 1985 N N . GLY A 1 254 ? -2.057 -23.127 46.797 1.00 50.22 254 GLY A N 1
ATOM 1986 C CA . GLY A 1 254 ? -3.487 -23.041 46.486 1.00 50.22 254 GLY A CA 1
ATOM 1987 C C . GLY A 1 254 ? -4.039 -24.083 45.519 1.00 50.22 254 GLY A C 1
ATOM 1988 O O . GLY A 1 254 ? -4.645 -23.731 44.513 1.00 50.22 254 GLY A O 1
ATOM 1989 N N . THR A 1 255 ? -3.859 -25.370 45.811 1.00 54.16 255 THR A N 1
ATOM 1990 C CA . THR A 1 255 ? -4.619 -26.470 45.196 1.00 54.16 255 THR A CA 1
ATOM 1991 C C . THR A 1 255 ? -6.108 -26.350 45.539 1.00 54.16 255 THR A C 1
ATOM 1993 O O . THR A 1 255 ? -6.510 -26.631 46.666 1.00 54.16 255 THR A O 1
ATOM 1996 N N . GLY A 1 256 ? -6.933 -25.952 44.566 1.00 51.66 256 GLY A N 1
ATOM 1997 C CA . GLY A 1 256 ? -8.395 -25.923 44.665 1.00 51.66 256 GLY A CA 1
ATOM 1998 C C . GLY A 1 256 ? -9.036 -27.015 43.810 1.00 51.66 256 GLY A C 1
ATOM 1999 O O . GLY A 1 256 ? -9.277 -26.827 42.622 1.00 51.66 256 GLY A O 1
ATOM 2000 N N . HIS A 1 257 ? -9.300 -28.162 44.428 1.00 50.06 257 HIS A N 1
ATOM 2001 C CA . HIS A 1 257 ? -9.999 -29.312 43.860 1.00 50.06 257 HIS A CA 1
ATOM 2002 C C . HIS A 1 257 ? -11.508 -29.003 43.775 1.00 50.06 257 HIS A C 1
ATOM 2004 O O . HIS A 1 257 ? -12.192 -28.971 44.797 1.00 50.06 257 HIS A O 1
ATOM 2010 N N . VAL A 1 258 ? -12.048 -28.754 42.576 1.00 55.91 258 VAL A N 1
ATOM 2011 C CA . VAL A 1 258 ? -13.489 -28.498 42.390 1.00 55.91 258 VAL A CA 1
ATOM 2012 C C . VAL A 1 258 ? -14.210 -29.812 42.094 1.00 55.91 258 VAL A C 1
ATOM 2014 O O . VAL A 1 258 ? -14.092 -30.392 41.018 1.00 55.91 258 VAL A O 1
ATOM 2017 N N . SER A 1 259 ? -14.951 -30.280 43.097 1.00 54.69 259 SER A N 1
ATOM 2018 C CA . SER A 1 259 ? -15.844 -31.437 43.049 1.00 54.69 259 SER A CA 1
ATOM 2019 C C . SER A 1 259 ? -17.063 -31.148 42.160 1.00 54.69 259 SER A C 1
ATOM 2021 O O . SER A 1 259 ? -17.851 -30.247 42.450 1.00 54.69 259 SER A O 1
ATOM 2023 N N . CYS A 1 260 ? -17.225 -31.904 41.069 1.00 56.50 260 CYS A N 1
ATOM 2024 C CA . CYS A 1 260 ? -18.423 -31.876 40.228 1.00 56.50 260 CYS A CA 1
ATOM 2025 C C . CYS A 1 260 ? -19.538 -32.714 40.869 1.00 56.50 260 CYS A C 1
ATOM 2027 O O . CYS A 1 260 ? -19.503 -33.944 40.852 1.00 56.50 260 CYS A O 1
ATOM 2029 N N . ALA A 1 261 ? -20.548 -32.033 41.411 1.00 55.25 261 ALA A N 1
ATOM 2030 C CA . ALA A 1 261 ? -21.762 -32.650 41.924 1.00 55.25 261 ALA A CA 1
ATOM 2031 C C . ALA A 1 261 ? -22.662 -33.146 40.777 1.00 55.25 261 ALA A C 1
ATOM 2033 O O . ALA A 1 261 ? -23.140 -32.384 39.936 1.00 55.25 261 ALA A O 1
ATOM 2034 N N . HIS A 1 262 ? -22.906 -34.452 40.795 1.00 47.50 262 HIS A N 1
ATOM 2035 C CA . HIS A 1 262 ? -23.800 -35.207 39.928 1.00 47.50 262 HIS A CA 1
ATOM 2036 C C . HIS A 1 262 ? -25.267 -34.829 40.220 1.00 47.50 262 HIS A C 1
ATOM 2038 O O . HIS A 1 262 ? -25.780 -35.122 41.300 1.00 47.50 262 HIS A O 1
ATOM 2044 N N . ARG A 1 263 ? -25.977 -34.206 39.270 1.00 62.22 263 ARG A N 1
ATOM 2045 C CA . ARG A 1 263 ? -27.433 -33.990 39.358 1.00 62.22 263 ARG A CA 1
ATOM 2046 C C . ARG A 1 263 ? -28.150 -35.091 38.570 1.00 62.22 263 ARG A C 1
ATOM 2048 O O . ARG A 1 263 ? -28.158 -35.062 37.344 1.00 62.22 263 ARG A O 1
ATOM 2055 N N . ARG A 1 264 ? -28.719 -36.079 39.276 1.00 60.38 264 ARG A N 1
ATOM 2056 C CA . ARG A 1 264 ? -29.695 -37.038 38.722 1.00 60.38 264 ARG A CA 1
ATOM 2057 C C . ARG A 1 264 ? -30.999 -36.294 38.429 1.00 60.38 264 ARG A C 1
ATOM 2059 O O . ARG A 1 264 ? -31.547 -35.662 39.327 1.00 60.38 264 ARG A O 1
ATOM 2066 N N . LEU A 1 265 ? -31.483 -36.388 37.196 1.00 64.44 265 LEU A N 1
ATOM 2067 C CA . LEU A 1 265 ? -32.871 -36.103 36.840 1.00 64.44 265 LEU A CA 1
ATOM 2068 C C . LEU A 1 265 ? -33.626 -37.435 36.877 1.00 64.44 265 LEU A C 1
ATOM 2070 O O . LEU A 1 265 ? -33.255 -38.365 36.163 1.00 64.44 265 LEU A O 1
ATOM 2074 N N . GLY A 1 266 ? -34.618 -37.528 37.762 1.00 60.12 266 GLY A N 1
ATOM 2075 C CA . GLY A 1 266 ? -35.637 -38.571 37.724 1.00 60.12 266 GLY A CA 1
ATOM 2076 C C . GLY A 1 266 ? -36.671 -38.235 36.652 1.00 60.12 266 GLY A C 1
ATOM 2077 O O . GLY A 1 266 ? -37.032 -37.069 36.495 1.00 60.12 266 GLY A O 1
ATOM 2078 N N . TYR A 1 267 ? -37.085 -39.254 35.908 1.00 60.88 267 TYR A N 1
ATOM 2079 C CA . TYR A 1 267 ? -38.292 -39.255 35.092 1.00 60.88 267 TYR A CA 1
ATOM 2080 C C . TYR A 1 267 ? -39.346 -40.048 35.869 1.00 60.88 267 TYR A C 1
ATOM 2082 O O . TYR A 1 267 ? -39.064 -41.188 36.244 1.00 60.88 267 TYR A O 1
ATOM 2090 N N . ASP A 1 268 ? -40.499 -39.422 36.091 1.00 68.88 268 ASP A N 1
ATOM 2091 C CA . ASP A 1 268 ? -41.786 -40.088 36.307 1.00 68.88 268 ASP A CA 1
ATOM 2092 C C . ASP A 1 268 ? -42.546 -40.108 34.970 1.00 68.88 268 ASP A C 1
ATOM 2094 O O . ASP A 1 268 ? -42.377 -39.134 34.189 1.00 68.88 268 ASP A O 1
#

Radius of gyration: 35.69 Å; chains: 1; bounding box: 70×105×80 Å

pLDDT: mea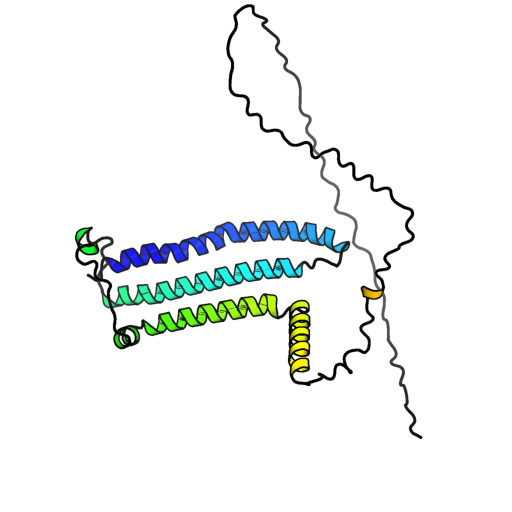n 71.72, std 16.01, range [41.5, 95.12]